Protein AF-A0A1A8DBY3-F1 (afdb_monomer)

Structure (mmCIF, N/CA/C/O backbone):
data_AF-A0A1A8DBY3-F1
#
_entry.id   AF-A0A1A8DBY3-F1
#
loop_
_atom_site.group_PDB
_atom_site.id
_atom_site.type_symbol
_atom_site.label_atom_id
_atom_site.label_alt_id
_atom_site.label_comp_id
_atom_site.label_asym_id
_atom_site.label_entity_id
_atom_site.label_seq_id
_atom_site.pdbx_PDB_ins_code
_atom_site.Cartn_x
_atom_site.Cartn_y
_atom_site.Cartn_z
_atom_site.occupancy
_atom_site.B_iso_or_equiv
_atom_site.auth_seq_id
_atom_site.auth_comp_id
_atom_site.auth_asym_id
_atom_site.auth_atom_id
_atom_site.pdbx_PDB_model_num
ATOM 1 N N . MET A 1 1 ? -59.768 -33.777 126.257 1.00 36.00 1 MET A N 1
ATOM 2 C CA . MET A 1 1 ? -58.591 -34.648 126.098 1.00 36.00 1 MET A CA 1
ATOM 3 C C . MET A 1 1 ? -57.875 -34.191 124.853 1.00 36.00 1 MET A C 1
ATOM 5 O O . MET A 1 1 ? -58.511 -34.036 123.820 1.00 36.00 1 MET A O 1
ATOM 9 N N . GLU A 1 2 ? -56.606 -33.865 125.035 1.00 44.06 2 GLU A N 1
ATOM 10 C CA . GLU A 1 2 ? -55.640 -33.486 124.012 1.00 44.06 2 GLU A CA 1
ATOM 11 C C . GLU A 1 2 ? -55.478 -34.592 122.963 1.00 44.06 2 GLU A C 1
ATOM 13 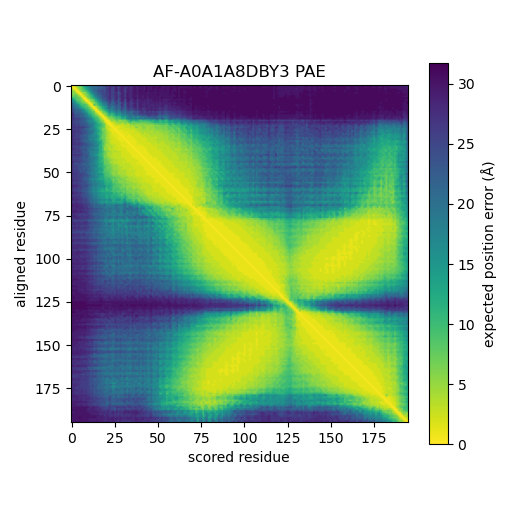O O . GLU A 1 2 ? -55.583 -35.772 123.302 1.00 44.06 2 GLU A O 1
ATOM 18 N N . GLN A 1 3 ? -55.115 -34.216 121.735 1.00 38.22 3 GLN A N 1
ATOM 19 C CA . GLN A 1 3 ? -53.924 -34.784 121.101 1.00 38.22 3 GLN A CA 1
ATOM 20 C C . GLN A 1 3 ? -53.390 -33.884 119.978 1.00 38.22 3 GLN A C 1
ATOM 22 O O . GLN A 1 3 ? -54.131 -33.360 119.152 1.00 38.22 3 GLN A O 1
ATOM 27 N N . ASN A 1 4 ? -52.073 -33.709 120.047 1.00 40.09 4 ASN A N 1
ATOM 28 C CA . ASN A 1 4 ? -51.171 -32.928 119.212 1.00 40.09 4 ASN A CA 1
ATOM 29 C C . ASN A 1 4 ? -51.071 -33.396 117.752 1.00 40.09 4 ASN A C 1
ATOM 31 O O . ASN A 1 4 ? -51.036 -34.594 117.494 1.00 40.09 4 ASN A O 1
ATOM 35 N N . GLY A 1 5 ? -50.774 -32.423 116.880 1.00 42.28 5 GLY A N 1
ATOM 36 C CA . GLY A 1 5 ? -49.565 -32.431 116.041 1.00 42.28 5 GLY A CA 1
ATOM 37 C C . GLY A 1 5 ? -49.662 -33.055 114.646 1.00 42.28 5 GLY A C 1
ATOM 38 O O . GLY A 1 5 ? -49.736 -34.269 114.526 1.00 42.28 5 GLY A O 1
ATOM 39 N N . ASN A 1 6 ? -49.504 -32.249 113.588 1.00 35.81 6 ASN A N 1
ATOM 40 C CA . ASN A 1 6 ? -48.234 -32.186 112.847 1.00 35.81 6 ASN A CA 1
ATOM 41 C C . ASN A 1 6 ? -48.237 -31.129 111.729 1.00 35.81 6 ASN A C 1
ATOM 43 O O . ASN A 1 6 ? -49.255 -30.832 111.117 1.00 35.81 6 ASN A O 1
ATOM 47 N N . ASN A 1 7 ? -47.040 -30.595 111.515 1.00 44.16 7 ASN A N 1
ATOM 48 C CA . ASN A 1 7 ? -46.609 -29.518 110.633 1.00 44.16 7 ASN A CA 1
ATOM 49 C C . ASN A 1 7 ? -46.625 -29.907 109.135 1.00 44.16 7 ASN A C 1
ATOM 51 O O . ASN A 1 7 ? -46.314 -31.049 108.803 1.00 44.16 7 ASN A O 1
ATOM 55 N N . SER A 1 8 ? -46.947 -28.967 108.245 1.00 35.94 8 SER A N 1
ATOM 56 C CA . SER A 1 8 ? -46.522 -28.886 106.825 1.00 35.94 8 SER A CA 1
ATOM 57 C C . SER A 1 8 ? -47.094 -27.572 106.276 1.00 35.94 8 SER A C 1
ATOM 59 O O . SER A 1 8 ? -48.297 -27.433 106.104 1.00 35.94 8 SER A O 1
ATOM 61 N N . GLU A 1 9 ? -46.333 -26.482 106.355 1.00 46.47 9 GLU A N 1
ATOM 62 C CA . GLU A 1 9 ? -45.535 -25.999 105.217 1.00 46.47 9 GLU A CA 1
ATOM 63 C C . GLU A 1 9 ? -46.399 -25.756 103.975 1.00 46.47 9 GLU A C 1
ATOM 65 O O . GLU A 1 9 ? -46.383 -26.524 103.022 1.00 46.47 9 GLU A O 1
ATOM 70 N N . GLU A 1 10 ? -47.120 -24.638 103.977 1.00 41.34 10 GLU A N 1
ATOM 71 C CA . GLU A 1 10 ? -47.243 -23.853 102.754 1.00 41.34 10 GLU A CA 1
ATOM 72 C C . GLU A 1 10 ? -46.582 -22.506 103.035 1.00 41.34 10 GLU A C 1
ATOM 74 O O . GLU A 1 10 ? -47.179 -21.577 103.585 1.00 41.34 10 GLU A O 1
ATOM 79 N N . GLU A 1 11 ? -45.285 -22.454 102.723 1.00 42.91 11 GLU A N 1
ATOM 80 C CA . GLU A 1 11 ? -44.595 -21.222 102.368 1.00 42.91 11 GLU A CA 1
ATOM 81 C C . GLU A 1 11 ? -45.413 -20.553 101.261 1.00 42.91 11 GLU A C 1
ATOM 83 O O . GLU A 1 11 ? -45.267 -20.838 100.076 1.00 42.91 11 GLU A O 1
ATOM 88 N N . SER A 1 12 ? -46.316 -19.657 101.649 1.00 40.72 12 SER A N 1
ATOM 89 C CA . SER A 1 12 ? -46.768 -18.617 100.743 1.00 40.72 12 SER A CA 1
ATOM 90 C C . SER A 1 12 ? -45.600 -17.645 100.649 1.00 40.72 12 SER A C 1
ATOM 92 O O . SER A 1 12 ? -45.505 -16.687 101.419 1.00 40.72 12 SER A O 1
ATOM 94 N N . GLU A 1 13 ? -44.648 -17.985 99.775 1.00 40.66 13 GLU A N 1
ATOM 95 C CA . GLU A 1 13 ? -43.658 -17.055 99.261 1.00 40.66 13 GLU A CA 1
ATOM 96 C C . GLU A 1 13 ? -44.410 -15.779 98.897 1.00 40.66 13 GLU A C 1
ATOM 98 O O . GLU A 1 13 ? -45.191 -15.716 97.943 1.00 40.66 13 GLU A O 1
ATOM 103 N N . CYS A 1 14 ? -44.200 -14.748 99.708 1.00 35.06 14 CYS A N 1
ATOM 104 C CA . CYS A 1 14 ? -44.415 -13.398 99.266 1.00 35.06 14 CYS A CA 1
ATOM 105 C C . CYS A 1 14 ? -43.447 -13.198 98.102 1.00 35.06 14 CYS A C 1
ATOM 107 O O . CYS A 1 14 ? -42.277 -12.874 98.292 1.00 35.06 14 CYS A O 1
ATOM 109 N N . VAL A 1 15 ? -43.938 -13.404 96.880 1.00 41.53 15 VAL A N 1
ATOM 110 C CA . VAL A 1 15 ? -43.342 -12.780 95.707 1.00 41.53 15 VAL A CA 1
ATOM 111 C C . VAL A 1 15 ? -43.558 -11.286 95.927 1.00 41.53 15 VAL A C 1
ATOM 113 O O . VAL A 1 15 ? -44.555 -10.703 95.510 1.00 41.53 15 VAL A O 1
ATOM 116 N N . GLN A 1 16 ? -42.676 -10.683 96.724 1.00 41.34 16 GLN A N 1
ATOM 117 C CA . GLN A 1 16 ? -42.429 -9.261 96.664 1.00 41.34 16 GLN A CA 1
ATOM 118 C C . GLN A 1 16 ? -41.993 -9.056 95.219 1.00 41.34 16 GLN A C 1
ATOM 120 O O . GLN A 1 16 ? -40.897 -9.466 94.840 1.00 41.34 16 GLN A O 1
ATOM 125 N N . GLU A 1 17 ? -42.889 -8.533 94.384 1.00 52.53 17 GLU A N 1
ATOM 126 C CA . GLU A 1 17 ? -42.468 -7.859 93.166 1.00 52.53 17 GLU A CA 1
ATOM 127 C C . GLU A 1 17 ? -41.506 -6.768 93.640 1.00 52.53 17 GLU A C 1
ATOM 129 O O . GLU A 1 17 ? -41.927 -5.731 94.151 1.00 52.53 17 GLU A O 1
ATOM 134 N N . GLU A 1 18 ? -40.206 -7.066 93.604 1.00 56.28 18 GLU A N 1
ATOM 135 C CA . GLU A 1 18 ? -39.155 -6.081 93.801 1.00 56.28 18 GLU A CA 1
ATOM 136 C C . GLU A 1 18 ? -39.422 -4.976 92.779 1.00 56.28 18 GLU A C 1
ATOM 138 O O . GLU A 1 18 ? -39.300 -5.178 91.569 1.00 56.28 18 GLU A O 1
ATOM 143 N N . GLU A 1 19 ? -39.875 -3.823 93.270 1.00 61.44 19 GLU A N 1
ATOM 144 C CA . GLU A 1 19 ? -40.128 -2.650 92.450 1.00 61.44 19 GLU A CA 1
ATOM 145 C C . GLU A 1 19 ? -38.789 -2.236 91.826 1.00 61.44 19 GLU A C 1
ATOM 147 O O . GLU A 1 19 ? -37.874 -1.773 92.509 1.00 61.44 19 GLU A O 1
ATOM 152 N N . VAL A 1 20 ? -38.639 -2.514 90.529 1.00 62.66 20 VAL A N 1
ATOM 153 C CA . VAL A 1 20 ? -37.397 -2.305 89.781 1.00 62.66 20 VAL A CA 1
ATOM 154 C C . VAL A 1 20 ? -36.984 -0.836 89.911 1.00 62.66 20 VAL A C 1
ATOM 156 O O . VAL A 1 20 ? -37.766 0.049 89.568 1.00 62.66 20 VAL A O 1
ATOM 159 N N . ASP A 1 21 ? -35.763 -0.563 90.398 1.00 73.50 21 ASP A N 1
ATOM 160 C CA . ASP A 1 21 ? -35.265 0.810 90.575 1.00 73.50 21 ASP A CA 1
ATOM 161 C C . ASP A 1 21 ? -35.439 1.593 89.254 1.00 73.50 21 ASP A C 1
ATOM 163 O O . ASP A 1 21 ? -34.924 1.164 88.213 1.00 73.50 21 ASP A O 1
ATOM 167 N N . PRO A 1 22 ? -36.127 2.750 89.256 1.00 77.31 22 PRO A N 1
ATOM 168 C CA . PRO A 1 22 ? -36.411 3.518 88.044 1.00 77.31 22 PRO A CA 1
ATOM 169 C C . PRO A 1 22 ? -35.152 3.929 87.257 1.00 77.31 22 PRO A C 1
ATOM 171 O O . PRO A 1 22 ? -35.229 4.204 86.058 1.00 77.31 22 PRO A O 1
ATOM 174 N N . ARG A 1 23 ? -33.965 3.938 87.883 1.00 79.25 23 ARG A N 1
ATOM 175 C CA . ARG A 1 23 ? -32.681 4.142 87.187 1.00 79.25 23 ARG A CA 1
ATOM 176 C C . ARG A 1 23 ? -32.277 2.937 86.338 1.00 79.25 23 ARG A C 1
ATOM 178 O O . ARG A 1 23 ? -31.738 3.124 85.251 1.00 79.25 23 ARG A O 1
ATOM 185 N N . ILE A 1 24 ? -32.552 1.721 86.810 1.00 82.50 24 ILE A N 1
ATOM 186 C CA . ILE A 1 24 ? -32.296 0.470 86.080 1.00 82.50 24 ILE A CA 1
ATOM 187 C C . ILE A 1 24 ? -33.186 0.416 84.836 1.00 82.50 24 ILE A C 1
ATOM 189 O O . ILE A 1 24 ? -32.707 0.082 83.753 1.00 82.50 24 ILE A O 1
ATOM 193 N N . GLN A 1 25 ? -34.446 0.842 84.959 1.00 83.00 25 GLN A N 1
ATOM 194 C CA . GLN A 1 25 ? -35.372 0.937 83.831 1.00 83.00 25 GLN A CA 1
ATOM 195 C C . GLN A 1 25 ? -34.882 1.920 82.752 1.00 83.00 25 GLN A C 1
ATOM 197 O O . GLN A 1 25 ? -34.899 1.583 81.570 1.00 83.00 25 GLN A O 1
ATOM 202 N N . GLY A 1 26 ? -34.362 3.089 83.147 1.00 86.56 26 GLY A N 1
ATOM 203 C CA . GLY A 1 26 ? -33.795 4.060 82.204 1.00 86.56 26 GLY A CA 1
ATOM 204 C C . GLY A 1 26 ? -32.533 3.570 81.478 1.00 86.56 26 GLY A C 1
ATOM 205 O O . GLY A 1 26 ? -32.343 3.875 80.302 1.00 86.56 26 GLY A O 1
ATOM 206 N N . GLU A 1 27 ? -31.667 2.794 82.137 1.00 89.75 27 GLU A N 1
ATOM 207 C CA . GLU A 1 27 ? -30.493 2.191 81.484 1.00 89.75 27 GLU A CA 1
ATOM 208 C C . GLU A 1 27 ? -30.872 1.027 80.548 1.00 89.75 27 GLU A C 1
ATOM 210 O O . GLU A 1 27 ? -30.294 0.898 79.469 1.00 89.75 27 GLU A O 1
ATOM 215 N N . LEU A 1 28 ? -31.887 0.228 80.896 1.00 89.94 28 LEU A N 1
ATOM 216 C CA . LEU A 1 28 ? -32.459 -0.800 80.011 1.00 89.94 28 LEU A CA 1
ATOM 217 C C . LEU A 1 28 ? -33.086 -0.195 78.750 1.00 89.94 28 LEU A C 1
ATOM 219 O O . LEU A 1 28 ? -32.918 -0.734 77.657 1.00 89.94 28 LEU A O 1
ATOM 223 N N . GLU A 1 29 ? -33.768 0.941 78.876 1.00 91.81 29 GLU A N 1
ATOM 224 C CA . GLU A 1 29 ? -34.369 1.647 77.742 1.00 91.81 29 GLU A CA 1
ATOM 225 C C . GLU A 1 29 ? -33.291 2.193 76.788 1.00 91.81 29 GLU A C 1
ATOM 227 O O . GLU A 1 29 ? -33.389 2.025 75.571 1.00 91.81 29 GLU A O 1
ATOM 232 N N . LYS A 1 30 ? -32.186 2.732 77.330 1.00 93.12 30 LYS A N 1
ATOM 233 C CA . LYS A 1 30 ? -30.999 3.114 76.541 1.00 93.12 30 LYS A CA 1
ATOM 234 C C . LYS A 1 30 ? -30.326 1.918 75.870 1.00 93.12 30 LYS A C 1
ATOM 236 O O . LYS A 1 30 ? -29.847 2.054 74.742 1.00 93.12 30 LYS A O 1
ATOM 241 N N . LEU A 1 31 ? -30.259 0.769 76.544 1.00 95.12 31 LEU A N 1
ATOM 242 C CA . LEU A 1 31 ? -29.681 -0.455 75.989 1.00 95.12 31 LEU A CA 1
ATOM 243 C C . LEU A 1 31 ? -30.525 -0.990 74.827 1.00 95.12 31 LEU A C 1
ATOM 245 O O . LEU A 1 31 ? -29.969 -1.324 73.781 1.00 95.12 31 LEU A O 1
ATOM 249 N N . ASN A 1 32 ? -31.850 -1.017 74.979 1.00 93.75 32 ASN A N 1
ATOM 250 C CA . ASN A 1 32 ? -32.770 -1.398 73.908 1.00 93.75 32 ASN A CA 1
ATOM 251 C C . ASN A 1 32 ? -32.656 -0.439 72.718 1.00 93.75 32 ASN A C 1
ATOM 253 O O . ASN A 1 32 ? -32.441 -0.896 71.599 1.00 93.75 32 ASN A O 1
ATOM 257 N N . GLN A 1 33 ? -32.655 0.876 72.962 1.00 95.62 33 GLN A N 1
ATOM 258 C CA . GLN A 1 33 ? -32.470 1.877 71.907 1.00 95.62 33 GLN A CA 1
ATOM 259 C C . GLN A 1 33 ? -31.127 1.707 71.179 1.00 95.62 33 GLN A C 1
ATOM 261 O O . GLN A 1 33 ? -31.073 1.737 69.953 1.00 95.62 33 GLN A O 1
ATOM 266 N N . SER A 1 34 ? -30.044 1.471 71.925 1.00 96.12 34 SER A N 1
ATOM 267 C CA . SER A 1 34 ? -28.719 1.229 71.340 1.00 96.12 34 SER A CA 1
ATOM 268 C C . SER A 1 34 ? -28.679 -0.071 70.534 1.00 96.12 34 SER A C 1
ATOM 270 O O . SER A 1 34 ? -28.028 -0.124 69.496 1.00 96.12 34 SER A O 1
ATOM 272 N N . THR A 1 35 ? -29.382 -1.112 70.985 1.00 96.56 35 THR A N 1
ATOM 273 C CA . THR A 1 35 ? -29.497 -2.392 70.271 1.00 96.56 35 THR A CA 1
ATOM 274 C C . THR A 1 35 ? -30.258 -2.215 68.958 1.00 96.56 35 THR A C 1
ATOM 276 O O . THR A 1 35 ? -29.811 -2.703 67.921 1.00 96.56 35 THR A O 1
ATOM 279 N N . ASP A 1 36 ? -31.351 -1.454 68.971 1.00 96.69 36 ASP A N 1
ATOM 280 C CA . ASP A 1 36 ? -32.116 -1.125 67.767 1.00 96.69 36 ASP A CA 1
ATOM 281 C C . ASP A 1 36 ? -31.298 -0.281 66.782 1.00 96.69 36 ASP A C 1
ATOM 283 O O . ASP A 1 36 ? -31.310 -0.545 65.577 1.00 96.69 36 ASP A O 1
ATOM 287 N N . ASP A 1 37 ? -30.527 0.690 67.278 1.00 97.00 37 ASP A N 1
ATOM 288 C CA . ASP A 1 37 ? -29.633 1.497 66.448 1.00 97.00 37 ASP A CA 1
ATOM 289 C C . ASP A 1 37 ? -28.483 0.664 65.855 1.00 97.00 37 ASP A C 1
ATOM 291 O O . ASP A 1 37 ? -28.135 0.869 64.688 1.00 97.00 37 ASP A O 1
ATOM 295 N N . ILE A 1 38 ? -27.933 -0.306 66.600 1.00 96.88 38 ILE A N 1
ATOM 296 C CA . ILE A 1 38 ? -26.943 -1.267 66.084 1.00 96.88 38 ILE A CA 1
ATOM 297 C C . ILE A 1 38 ? -27.563 -2.096 64.962 1.00 96.88 38 ILE A C 1
ATOM 299 O O . ILE A 1 38 ? -27.023 -2.110 63.858 1.00 96.88 38 ILE A O 1
ATOM 303 N N . ASN A 1 39 ? -28.723 -2.711 65.200 1.00 96.44 39 ASN A N 1
ATOM 304 C CA . ASN A 1 39 ? -29.410 -3.533 64.204 1.00 96.44 39 ASN A CA 1
ATOM 305 C C . ASN A 1 39 ? -29.737 -2.728 62.936 1.00 96.44 39 ASN A C 1
ATOM 307 O O . ASN A 1 39 ? -29.571 -3.218 61.815 1.00 96.44 39 ASN A O 1
ATOM 311 N N . ARG A 1 40 ? -30.156 -1.464 63.095 1.00 97.44 40 ARG A N 1
ATOM 312 C CA . ARG A 1 40 ? -30.401 -0.561 61.966 1.00 97.44 40 ARG A CA 1
ATOM 313 C C . ARG A 1 40 ? -29.117 -0.276 61.192 1.00 97.44 40 ARG A C 1
ATOM 315 O O . ARG A 1 40 ? -29.100 -0.434 59.973 1.00 97.44 40 ARG A O 1
ATOM 322 N N . CYS A 1 41 ? -28.042 0.101 61.885 1.00 96.25 41 CYS A N 1
ATOM 323 C CA . CYS A 1 41 ? -26.745 0.368 61.262 1.00 96.25 41 CYS A CA 1
ATOM 324 C C . CYS A 1 41 ? -26.190 -0.865 60.537 1.00 96.25 41 CYS A C 1
ATOM 326 O O . CYS A 1 41 ? -25.643 -0.734 59.443 1.00 96.25 41 CYS A O 1
ATOM 328 N N . GLU A 1 42 ? -26.336 -2.058 61.114 1.00 97.31 42 GLU A N 1
ATOM 329 C CA . GLU A 1 42 ? -25.914 -3.319 60.499 1.00 97.31 42 GLU A CA 1
ATOM 330 C C . GLU A 1 42 ? -26.708 -3.619 59.225 1.00 97.31 42 GLU A C 1
ATOM 332 O O . GLU A 1 42 ? -26.112 -3.950 58.196 1.00 97.31 42 GLU A O 1
ATOM 337 N N . SER A 1 43 ? -28.031 -3.432 59.262 1.00 97.19 43 SER A N 1
ATOM 338 C CA . SER A 1 43 ? -28.885 -3.604 58.085 1.00 97.19 43 SER A CA 1
ATOM 339 C C . SER A 1 43 ? -28.535 -2.606 56.980 1.00 97.19 43 SER A C 1
ATOM 341 O O . SER A 1 43 ? -28.396 -2.990 55.820 1.00 97.19 43 SER A O 1
ATOM 343 N N . GLU A 1 44 ? -28.346 -1.329 57.323 1.00 97.31 44 GLU A N 1
ATOM 344 C CA . GLU A 1 44 ? -27.940 -0.298 56.364 1.00 97.31 44 GLU A CA 1
ATOM 345 C C . GLU A 1 44 ? -26.554 -0.602 55.771 1.00 97.31 44 GLU A C 1
ATOM 347 O O . GLU A 1 44 ? -26.341 -0.462 54.564 1.00 97.31 44 GLU A O 1
ATOM 352 N N . LEU A 1 45 ? -25.605 -1.061 56.593 1.00 96.75 45 LEU A N 1
ATOM 353 C CA . LEU A 1 45 ? -24.266 -1.432 56.144 1.00 96.75 45 LEU A CA 1
ATOM 354 C C . LEU A 1 45 ? -24.306 -2.598 55.152 1.00 96.75 45 LEU A C 1
ATOM 356 O O . LEU A 1 45 ? -23.602 -2.552 54.138 1.00 96.75 45 LEU A O 1
ATOM 360 N N . GLU A 1 46 ? -25.104 -3.630 55.420 1.00 97.75 46 GLU A N 1
ATOM 361 C CA . GLU A 1 46 ? -25.238 -4.762 54.504 1.00 97.75 46 GLU A CA 1
ATOM 362 C C . GLU A 1 46 ? -25.924 -4.344 53.196 1.00 97.75 46 GLU A C 1
ATOM 364 O O . GLU A 1 46 ? -25.444 -4.695 52.114 1.00 97.75 46 GLU A O 1
ATOM 369 N N . ASP A 1 47 ? -26.939 -3.479 53.261 1.00 97.25 47 ASP A N 1
ATOM 370 C CA . ASP A 1 47 ? -27.563 -2.877 52.079 1.00 97.25 47 ASP A CA 1
ATOM 371 C C . ASP A 1 47 ? -26.548 -2.095 51.229 1.00 97.25 47 ASP A C 1
ATOM 373 O O . ASP A 1 47 ? -26.484 -2.260 50.003 1.00 97.25 47 ASP A O 1
ATOM 377 N N . PHE A 1 48 ? -25.713 -1.256 51.853 1.00 97.25 48 PHE A N 1
ATOM 378 C CA . PHE A 1 48 ? -24.666 -0.515 51.146 1.00 97.25 48 PHE A CA 1
ATOM 379 C C . PHE A 1 48 ? -23.605 -1.441 50.551 1.00 97.25 48 PHE A C 1
ATOM 381 O O . PHE A 1 48 ? -23.188 -1.231 49.408 1.00 97.25 48 PHE A O 1
ATOM 388 N N . ARG A 1 49 ? -23.189 -2.486 51.274 1.00 97.38 49 ARG A N 1
ATOM 389 C CA . ARG A 1 49 ? -22.242 -3.494 50.771 1.00 97.38 49 ARG A CA 1
ATOM 390 C C . ARG A 1 49 ? -22.803 -4.233 49.567 1.00 97.38 49 ARG A C 1
ATOM 392 O O . ARG A 1 49 ? -22.088 -4.412 48.578 1.00 97.38 49 ARG A O 1
ATOM 399 N N . GLN A 1 50 ? -24.073 -4.620 49.618 1.00 97.94 50 GLN A N 1
ATOM 400 C CA . GLN A 1 50 ? -24.728 -5.307 48.517 1.00 97.94 50 GLN A CA 1
ATOM 401 C C . GLN A 1 50 ? -24.841 -4.399 47.289 1.00 97.94 50 GLN A C 1
ATOM 403 O O . GLN A 1 50 ? -24.466 -4.804 46.187 1.00 97.94 50 GLN A O 1
ATOM 408 N N . ARG A 1 51 ? -25.253 -3.137 47.470 1.00 97.69 51 ARG A N 1
ATOM 409 C CA . ARG A 1 51 ? -25.275 -2.136 46.387 1.00 97.69 51 ARG A CA 1
ATOM 410 C C . ARG A 1 51 ? -23.887 -1.919 45.790 1.00 97.69 51 ARG A C 1
ATOM 412 O O . ARG A 1 51 ? -23.745 -1.906 44.569 1.00 97.69 51 ARG A O 1
ATOM 419 N N . PHE A 1 52 ? -22.860 -1.803 46.628 1.00 97.06 52 PHE A N 1
ATOM 420 C CA . PHE A 1 52 ? -21.482 -1.641 46.171 1.00 97.06 52 PHE A CA 1
ATOM 421 C C . PHE A 1 52 ? -21.013 -2.840 45.341 1.00 97.06 52 PHE A C 1
ATOM 423 O O . PHE A 1 52 ? -20.455 -2.650 44.261 1.00 97.06 52 PHE A O 1
ATOM 430 N N . ARG A 1 53 ? -21.289 -4.074 45.789 1.00 97.81 53 ARG A N 1
ATOM 431 C CA . ARG A 1 53 ? -20.974 -5.294 45.027 1.00 97.81 53 ARG A CA 1
ATOM 432 C C . ARG A 1 53 ? -21.650 -5.298 43.660 1.00 97.81 53 ARG A C 1
ATOM 434 O O . ARG A 1 53 ? -20.983 -5.579 42.668 1.00 97.81 53 ARG A O 1
ATOM 441 N N . VAL A 1 54 ? -22.937 -4.951 43.594 1.00 97.75 54 VAL A N 1
ATOM 442 C CA . VAL A 1 54 ? -23.683 -4.878 42.326 1.00 97.75 54 VAL A CA 1
ATOM 443 C C . VAL A 1 54 ? -23.043 -3.865 41.376 1.00 97.75 54 VAL A C 1
ATOM 445 O O . VAL A 1 54 ? -22.739 -4.210 40.235 1.00 97.75 54 VAL A O 1
ATOM 448 N N . VAL A 1 55 ? -22.763 -2.650 41.854 1.00 97.88 55 VAL A N 1
ATOM 449 C CA . VAL A 1 55 ? -22.132 -1.596 41.042 1.00 97.88 55 VAL A CA 1
ATOM 450 C C . VAL A 1 55 ? -20.737 -2.011 40.570 1.00 97.88 55 VAL A C 1
ATOM 452 O O . VAL A 1 55 ? -20.377 -1.767 39.420 1.00 97.88 55 VAL A O 1
ATOM 455 N N . LEU A 1 56 ? -19.949 -2.667 41.423 1.00 96.44 56 LEU A N 1
ATOM 456 C CA . LEU A 1 56 ? -18.600 -3.116 41.080 1.00 96.44 56 LEU A CA 1
ATOM 457 C C . LEU A 1 56 ? -18.620 -4.210 40.003 1.00 96.44 56 LEU A C 1
ATOM 459 O O . LEU A 1 56 ? -17.840 -4.161 39.047 1.00 96.44 56 LEU A O 1
ATOM 463 N N . VAL A 1 57 ? -19.543 -5.167 40.104 1.00 97.94 57 VAL A N 1
ATOM 464 C CA . VAL A 1 57 ? -19.740 -6.187 39.063 1.00 97.94 57 VAL A CA 1
ATOM 465 C C . VAL A 1 57 ? -20.204 -5.537 37.758 1.00 97.94 57 VAL A C 1
ATOM 467 O O . VAL A 1 57 ? -19.649 -5.814 36.697 1.00 97.94 57 VAL A O 1
ATOM 470 N N . GLU A 1 58 ? -21.156 -4.608 37.810 1.00 96.69 58 GLU A N 1
ATOM 471 C CA . GLU A 1 58 ? -21.624 -3.905 36.613 1.00 96.69 58 GLU A CA 1
ATOM 472 C C . GLU A 1 58 ? -20.499 -3.099 35.938 1.00 96.69 58 GLU A C 1
ATOM 474 O O . GLU A 1 58 ? -20.340 -3.135 34.714 1.00 96.69 58 GLU A O 1
ATOM 479 N N . ALA A 1 59 ? -19.679 -2.401 36.727 1.00 94.31 59 ALA A N 1
ATOM 480 C CA . ALA A 1 59 ? -18.547 -1.629 36.228 1.00 94.31 59 ALA A CA 1
ATOM 481 C C . ALA A 1 59 ? -17.487 -2.522 35.567 1.00 94.31 59 ALA A C 1
ATOM 483 O O . ALA A 1 59 ? -17.005 -2.198 34.480 1.00 94.31 59 ALA A O 1
ATOM 484 N N . THR A 1 60 ? -17.150 -3.658 36.183 1.00 94.69 60 THR A N 1
ATOM 485 C CA . THR A 1 60 ? -16.165 -4.603 35.632 1.00 94.69 60 THR A CA 1
ATOM 486 C C . THR A 1 60 ? -16.649 -5.238 34.327 1.00 94.69 60 THR A C 1
ATOM 488 O O . THR A 1 60 ? -15.887 -5.282 33.360 1.00 94.69 60 THR A O 1
ATOM 491 N N . VAL A 1 61 ? -17.927 -5.625 34.239 1.00 96.62 61 VAL A N 1
ATOM 492 C CA . VAL A 1 61 ? -18.532 -6.139 32.996 1.00 96.62 61 VAL A CA 1
ATOM 493 C C . VAL A 1 61 ? -18.511 -5.082 31.889 1.00 96.62 61 VAL A C 1
ATOM 495 O O . VAL A 1 61 ? -18.084 -5.368 30.768 1.00 96.62 61 VAL A O 1
ATOM 498 N N . LYS A 1 62 ? -18.902 -3.835 32.189 1.00 94.25 62 LYS A N 1
ATOM 499 C CA . LYS A 1 62 ? -18.850 -2.732 31.211 1.00 94.25 62 LYS A CA 1
ATOM 500 C C . LYS A 1 62 ? -17.429 -2.479 30.703 1.00 94.25 62 LYS A C 1
ATOM 502 O O . LYS A 1 62 ? -17.243 -2.210 29.514 1.00 94.25 62 LYS A O 1
ATOM 507 N N . LEU A 1 63 ? -16.431 -2.562 31.581 1.00 88.19 63 LEU A N 1
ATOM 508 C CA . LEU A 1 63 ? -15.029 -2.354 31.224 1.00 88.19 63 LEU A CA 1
ATOM 509 C C . LEU A 1 63 ? -14.522 -3.469 30.296 1.00 88.19 63 LEU A C 1
ATOM 511 O O . LEU A 1 63 ? -13.958 -3.174 29.239 1.00 88.19 63 LEU A O 1
ATOM 515 N N . ASP A 1 64 ? -14.810 -4.731 30.617 1.00 92.50 64 ASP A N 1
ATOM 516 C CA . ASP A 1 64 ? -14.465 -5.884 29.775 1.00 92.50 64 ASP A CA 1
ATOM 517 C C . ASP A 1 64 ? -15.140 -5.814 28.391 1.00 92.50 64 ASP A C 1
ATOM 519 O O . ASP A 1 64 ? -14.511 -6.036 27.351 1.00 92.50 64 ASP A O 1
ATOM 523 N N . GLU A 1 65 ? -16.407 -5.395 28.327 1.00 91.56 65 GLU A N 1
ATOM 524 C CA . GLU A 1 65 ? -17.080 -5.157 27.050 1.00 91.56 65 GLU A CA 1
ATOM 525 C C . GLU A 1 65 ? -16.398 -4.084 26.198 1.00 91.56 65 GLU A C 1
ATOM 527 O O . GLU A 1 65 ? -16.296 -4.237 24.975 1.00 91.56 65 GLU A O 1
ATOM 532 N N . LEU A 1 66 ? -15.973 -2.977 26.811 1.00 82.94 66 LEU A N 1
ATOM 533 C CA . LEU A 1 66 ? -15.269 -1.905 26.113 1.00 82.94 66 LEU A CA 1
ATOM 534 C C . LEU A 1 66 ? -13.918 -2.396 25.585 1.00 82.94 66 LEU A C 1
ATOM 536 O O . LEU A 1 66 ? -13.612 -2.150 24.415 1.00 82.94 66 LEU A O 1
ATOM 540 N N . MET A 1 67 ? -13.166 -3.158 26.383 1.00 77.75 67 MET A N 1
ATOM 541 C CA . MET A 1 67 ? -11.914 -3.788 25.953 1.00 77.75 67 MET A CA 1
ATOM 542 C C . MET A 1 67 ? -12.136 -4.726 24.762 1.00 77.75 67 MET A C 1
ATOM 544 O O . MET A 1 67 ? -11.459 -4.600 23.738 1.00 77.75 67 MET A O 1
ATOM 548 N N . LYS A 1 68 ? -13.152 -5.595 24.828 1.00 87.31 68 LYS A N 1
ATOM 549 C CA . LYS A 1 68 ? -13.533 -6.489 23.722 1.00 87.31 68 LYS A CA 1
ATOM 550 C C . LYS A 1 68 ? -13.956 -5.720 22.471 1.00 87.31 68 LYS A C 1
ATOM 552 O O . LYS A 1 68 ? -13.599 -6.108 21.361 1.00 87.31 68 LYS A O 1
ATOM 557 N N . LYS A 1 69 ? -14.714 -4.627 22.613 1.00 81.25 69 LYS A N 1
ATOM 558 C CA . LYS A 1 69 ? -15.135 -3.773 21.484 1.00 81.25 69 LYS A CA 1
ATOM 559 C C . LYS A 1 69 ? -13.935 -3.100 20.810 1.00 81.25 69 LYS A C 1
ATOM 561 O O . LYS A 1 69 ? -13.911 -3.023 19.583 1.00 81.25 69 LYS A O 1
ATOM 566 N N . ILE A 1 70 ? -12.948 -2.637 21.579 1.00 78.69 70 ILE A N 1
ATOM 567 C CA . ILE A 1 70 ? -11.719 -2.043 21.034 1.00 78.69 70 ILE A CA 1
ATOM 568 C C . ILE A 1 70 ? -10.874 -3.113 20.332 1.00 78.69 70 ILE A C 1
ATOM 570 O O . ILE A 1 70 ? -10.491 -2.903 19.183 1.00 78.69 70 ILE A O 1
ATOM 574 N N . GLY A 1 71 ? -10.663 -4.273 20.963 1.00 80.81 71 GLY A N 1
ATOM 575 C CA . GLY A 1 71 ? -9.930 -5.396 20.366 1.00 80.81 71 GLY A CA 1
ATOM 576 C C . GLY A 1 71 ? -10.543 -5.863 19.043 1.00 80.81 71 GLY A C 1
ATOM 577 O O . GLY A 1 71 ? -9.853 -5.922 18.028 1.00 80.81 71 GLY A O 1
ATOM 578 N N . ARG A 1 72 ? -11.870 -6.060 19.008 1.00 81.75 72 ARG A N 1
ATOM 579 C CA . ARG A 1 72 ? -12.594 -6.402 17.772 1.00 81.75 72 ARG A CA 1
ATOM 580 C C . ARG A 1 72 ? -12.426 -5.351 16.678 1.00 81.75 72 ARG A C 1
ATOM 582 O O . ARG A 1 72 ? -12.165 -5.710 15.539 1.00 81.75 72 ARG A O 1
ATOM 589 N N . ALA A 1 73 ? -12.527 -4.062 17.004 1.00 78.56 73 ALA A N 1
ATOM 590 C CA . ALA A 1 73 ? -12.347 -2.999 16.013 1.00 78.56 73 ALA A CA 1
ATOM 591 C C . ALA A 1 73 ? -10.921 -2.969 15.428 1.00 78.56 73 ALA A C 1
ATOM 593 O O . ALA A 1 73 ? -10.749 -2.663 14.246 1.00 78.56 73 ALA A O 1
ATOM 594 N N . VAL A 1 74 ? -9.903 -3.296 16.235 1.00 77.88 74 VAL A N 1
ATOM 595 C CA . VAL A 1 74 ? -8.518 -3.449 15.766 1.00 77.88 74 VAL A CA 1
ATOM 596 C C . VAL A 1 74 ? -8.416 -4.643 14.820 1.00 77.88 74 VAL A C 1
ATOM 598 O O . VAL A 1 74 ? -7.952 -4.468 13.692 1.00 77.88 74 VAL A O 1
ATOM 601 N N . ASP A 1 75 ? -8.918 -5.811 15.221 1.00 82.88 75 ASP A N 1
ATOM 602 C CA . ASP A 1 75 ? -8.891 -7.036 14.414 1.00 82.88 75 ASP A CA 1
ATOM 603 C C . ASP A 1 75 ? -9.638 -6.887 13.084 1.00 82.88 75 ASP A C 1
ATOM 605 O O . ASP A 1 75 ? -9.100 -7.218 12.028 1.00 82.88 75 ASP A O 1
ATOM 609 N N . GLU A 1 76 ? -10.832 -6.296 13.107 1.00 85.25 76 GLU A N 1
ATOM 610 C CA . GLU A 1 76 ? -11.630 -6.010 11.911 1.00 85.25 76 GLU A CA 1
ATOM 611 C C . GLU A 1 76 ? -10.930 -5.048 10.945 1.00 85.25 76 GLU A C 1
ATOM 613 O O . GLU A 1 76 ? -11.158 -5.106 9.738 1.00 85.25 76 GLU A O 1
ATOM 618 N N . SER A 1 77 ? -10.079 -4.149 11.448 1.00 87.81 77 SER A N 1
ATOM 619 C CA . SER A 1 77 ? -9.355 -3.184 10.616 1.00 87.81 77 SER A CA 1
ATOM 620 C C . SER A 1 77 ? -8.074 -3.746 9.985 1.00 87.81 77 SER A C 1
ATOM 622 O O . SER A 1 77 ? -7.582 -3.166 9.011 1.00 87.81 77 SER A O 1
ATOM 624 N N . LYS A 1 78 ? -7.542 -4.876 10.483 1.00 88.38 78 LYS A N 1
ATOM 625 C CA . LYS A 1 78 ? -6.285 -5.486 10.000 1.00 88.38 78 LYS A CA 1
ATOM 626 C C . LYS A 1 78 ? -6.236 -5.669 8.478 1.00 88.38 78 LYS A C 1
ATOM 628 O O . LYS A 1 78 ? -5.255 -5.216 7.884 1.00 88.38 78 LYS A O 1
ATOM 633 N N . PRO A 1 79 ? -7.276 -6.205 7.802 1.00 91.19 79 PRO A N 1
ATOM 634 C CA . PRO A 1 79 ? -7.228 -6.417 6.356 1.00 91.19 79 PRO A CA 1
ATOM 635 C C . PRO A 1 79 ? -7.012 -5.123 5.562 1.00 91.19 79 PRO A C 1
ATOM 637 O O . PRO A 1 79 ? -6.338 -5.130 4.532 1.00 91.19 79 PRO A O 1
ATOM 640 N N . TYR A 1 80 ? -7.561 -3.996 6.032 1.00 92.62 80 TYR A N 1
ATOM 641 C CA . TYR A 1 80 ? -7.340 -2.691 5.405 1.00 92.62 80 TYR A CA 1
ATOM 642 C C . TYR A 1 80 ? -5.883 -2.238 5.557 1.00 92.62 80 TYR A C 1
ATOM 644 O O . TYR A 1 80 ? -5.271 -1.801 4.581 1.00 92.62 80 TYR A O 1
ATOM 652 N N . TRP A 1 81 ? -5.311 -2.361 6.757 1.00 89.62 81 TRP A N 1
ATOM 653 C CA . TRP A 1 81 ? -3.931 -1.950 7.022 1.00 89.62 81 TRP A CA 1
ATOM 654 C C . TRP A 1 81 ? -2.913 -2.809 6.265 1.00 89.62 81 TRP A C 1
ATOM 656 O O . TRP A 1 81 ? -1.952 -2.278 5.702 1.00 89.62 81 TRP A O 1
ATOM 666 N N . GLU A 1 82 ? -3.162 -4.112 6.155 1.00 92.56 82 GLU A N 1
ATOM 667 C CA . GLU A 1 82 ? -2.377 -5.012 5.309 1.00 92.56 82 GLU A CA 1
ATOM 668 C C . GLU A 1 82 ? -2.489 -4.637 3.829 1.00 92.56 82 GLU A C 1
ATOM 670 O O . GLU A 1 82 ? -1.468 -4.469 3.158 1.00 92.56 82 GLU A O 1
ATOM 675 N N . ALA A 1 83 ? -3.707 -4.415 3.322 1.00 93.19 83 ALA A N 1
ATOM 676 C CA . ALA A 1 83 ? -3.915 -3.979 1.943 1.00 93.19 83 ALA A CA 1
ATOM 677 C C . ALA A 1 83 ? -3.224 -2.638 1.651 1.00 93.19 83 ALA A C 1
ATOM 679 O O . ALA A 1 83 ? -2.643 -2.467 0.580 1.00 93.19 83 ALA A O 1
ATOM 680 N N . ARG A 1 84 ? -3.215 -1.707 2.612 1.00 93.19 84 ARG A N 1
ATOM 681 C CA . ARG A 1 84 ? -2.486 -0.435 2.515 1.00 93.19 84 ARG A CA 1
ATOM 682 C C . ARG A 1 84 ? -0.972 -0.640 2.464 1.00 93.19 84 ARG A C 1
ATOM 684 O O . ARG A 1 84 ? -0.299 0.024 1.675 1.00 93.19 84 ARG A O 1
ATOM 691 N N . LYS A 1 85 ? -0.424 -1.564 3.260 1.00 94.06 85 LYS A N 1
ATOM 692 C CA . LYS A 1 85 ?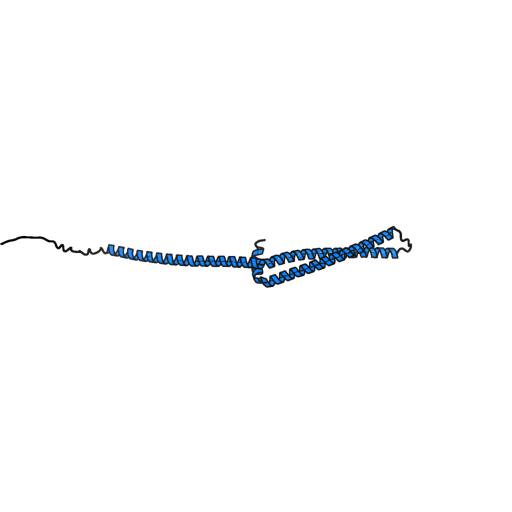 1.002 -1.933 3.213 1.00 94.06 85 LYS A CA 1
ATOM 693 C C . LYS A 1 85 ? 1.375 -2.514 1.848 1.00 94.06 85 LYS A C 1
ATOM 695 O O . LYS A 1 85 ? 2.392 -2.120 1.282 1.00 94.06 85 LYS A O 1
ATOM 700 N N . VAL A 1 86 ? 0.544 -3.402 1.301 1.00 95.50 86 VAL A N 1
ATOM 701 C CA . VAL A 1 86 ? 0.740 -3.986 -0.037 1.00 95.50 86 VAL A CA 1
ATOM 702 C C . VAL A 1 86 ? 0.645 -2.917 -1.128 1.00 95.50 86 VAL A C 1
ATOM 704 O O . VAL A 1 86 ? 1.534 -2.833 -1.969 1.00 95.50 86 VAL A O 1
ATOM 707 N N . ALA A 1 87 ? -0.361 -2.040 -1.077 1.00 95.25 87 ALA A N 1
ATOM 708 C CA . ALA A 1 87 ? -0.509 -0.944 -2.034 1.00 95.25 87 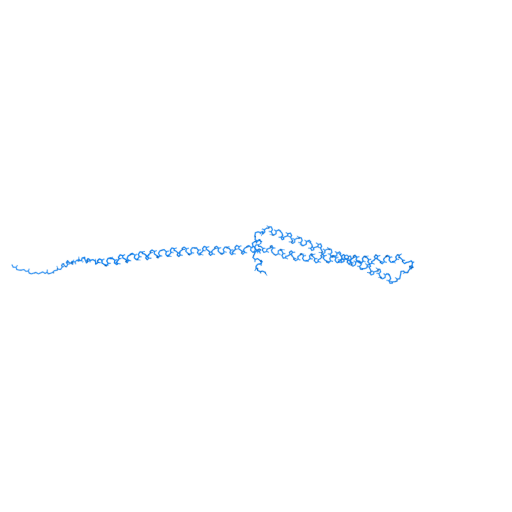ALA A CA 1
ATOM 709 C C . ALA A 1 87 ? 0.695 0.010 -2.021 1.00 95.25 87 ALA A C 1
ATOM 711 O O . ALA A 1 87 ? 1.133 0.454 -3.080 1.00 95.25 87 ALA A O 1
ATOM 712 N N . ARG A 1 88 ? 1.277 0.279 -0.843 1.00 95.88 88 ARG A N 1
ATOM 713 C CA . ARG A 1 88 ? 2.493 1.094 -0.726 1.00 95.88 88 ARG A CA 1
ATOM 714 C C . ARG A 1 88 ? 3.714 0.416 -1.351 1.00 95.88 88 ARG A C 1
ATOM 716 O O . ARG A 1 88 ? 4.497 1.095 -2.002 1.00 95.88 88 ARG A O 1
ATOM 723 N N . LYS A 1 89 ? 3.866 -0.905 -1.202 1.00 95.62 89 LYS A N 1
ATOM 724 C CA . LYS A 1 89 ? 4.928 -1.659 -1.894 1.00 95.62 89 LYS A CA 1
ATOM 725 C C . LYS A 1 89 ? 4.753 -1.598 -3.414 1.00 95.62 89 LYS A C 1
ATOM 727 O O . LYS A 1 89 ? 5.678 -1.193 -4.109 1.00 95.62 89 LYS A O 1
ATOM 732 N N . ALA A 1 90 ? 3.544 -1.882 -3.901 1.00 95.50 90 ALA A N 1
ATOM 733 C CA . ALA A 1 90 ? 3.225 -1.820 -5.327 1.00 95.50 90 ALA A CA 1
ATOM 734 C C . ALA A 1 90 ? 3.433 -0.410 -5.915 1.00 95.50 90 ALA A C 1
ATOM 736 O O . ALA A 1 90 ? 3.851 -0.278 -7.060 1.00 95.50 90 ALA A O 1
ATOM 737 N N . GLN A 1 91 ? 3.188 0.647 -5.130 1.00 96.50 91 GLN A N 1
ATOM 738 C CA . GLN A 1 91 ? 3.471 2.027 -5.532 1.00 96.50 91 GLN A CA 1
ATOM 739 C C . GLN A 1 91 ? 4.964 2.254 -5.783 1.00 96.50 91 GLN A C 1
ATOM 741 O O . GLN A 1 91 ? 5.329 2.823 -6.808 1.00 96.50 91 GLN A O 1
ATOM 746 N N . VAL A 1 92 ? 5.817 1.826 -4.848 1.00 97.56 92 VAL A N 1
ATOM 747 C CA . VAL A 1 92 ? 7.275 1.985 -4.960 1.00 97.56 92 VAL A CA 1
ATOM 748 C C . VAL A 1 92 ? 7.807 1.198 -6.158 1.00 97.56 92 VAL A C 1
ATOM 750 O O . VAL A 1 92 ? 8.609 1.722 -6.927 1.00 97.56 92 VAL A O 1
ATOM 753 N N . GLU A 1 93 ? 7.319 -0.026 -6.366 1.00 96.06 93 GLU A N 1
ATOM 754 C CA . GLU A 1 93 ? 7.673 -0.849 -7.529 1.00 96.06 93 GLU A CA 1
ATOM 755 C C . GLU A 1 93 ? 7.253 -0.190 -8.850 1.00 96.06 93 GLU A C 1
ATOM 757 O O . GLU A 1 93 ? 8.063 -0.092 -9.770 1.00 96.06 93 GLU A O 1
ATOM 762 N N . ALA A 1 94 ? 6.024 0.331 -8.935 1.00 96.62 94 ALA A N 1
ATOM 763 C CA . ALA A 1 94 ? 5.541 1.031 -10.124 1.00 96.62 94 ALA A CA 1
ATOM 764 C C . ALA A 1 94 ? 6.333 2.316 -10.405 1.00 96.62 94 ALA A C 1
ATOM 766 O O . ALA A 1 94 ? 6.659 2.605 -11.556 1.00 96.62 94 ALA A O 1
ATOM 767 N N . GLN A 1 95 ? 6.690 3.079 -9.369 1.00 97.44 95 GLN A N 1
ATOM 768 C CA . GLN A 1 95 ? 7.546 4.259 -9.513 1.00 97.44 95 GLN A CA 1
ATOM 769 C C . GLN A 1 95 ? 8.939 3.887 -10.025 1.00 97.44 95 GLN A C 1
ATOM 771 O O . GLN A 1 95 ? 9.438 4.536 -10.943 1.00 97.44 95 GLN A O 1
ATOM 776 N N . LYS A 1 96 ? 9.542 2.822 -9.486 1.00 97.62 96 LYS A N 1
ATOM 777 C CA . LYS A 1 96 ? 10.843 2.326 -9.943 1.00 97.62 96 LYS A CA 1
ATOM 778 C C . LYS A 1 96 ? 10.796 1.916 -11.419 1.00 97.62 96 LYS A C 1
ATOM 780 O O . LYS A 1 96 ? 11.594 2.420 -12.204 1.00 97.62 96 LYS A O 1
ATOM 785 N N . ALA A 1 97 ? 9.810 1.106 -11.808 1.00 96.12 97 ALA A N 1
ATOM 786 C CA . ALA A 1 97 ? 9.627 0.682 -13.197 1.00 96.12 97 ALA A CA 1
ATOM 787 C C . ALA A 1 97 ? 9.361 1.871 -14.142 1.00 96.12 97 ALA A C 1
ATOM 789 O O . ALA A 1 97 ? 9.802 1.877 -15.287 1.00 96.12 97 ALA A O 1
ATOM 790 N N . THR A 1 98 ? 8.678 2.917 -13.659 1.00 97.50 98 THR A N 1
ATOM 791 C CA . THR A 1 98 ? 8.464 4.163 -14.418 1.00 97.50 98 THR A CA 1
ATOM 792 C C . THR A 1 98 ? 9.781 4.889 -14.691 1.00 97.50 98 THR A C 1
ATOM 794 O O . THR A 1 98 ? 10.022 5.304 -15.821 1.00 97.50 98 THR A O 1
ATOM 797 N N . GLN A 1 99 ? 10.648 5.019 -13.682 1.00 98.00 99 GLN A N 1
ATOM 798 C CA . GLN A 1 99 ? 11.967 5.641 -13.845 1.00 98.00 99 GLN A CA 1
ATOM 799 C C . GLN A 1 99 ? 12.859 4.833 -14.794 1.00 98.00 99 GLN A C 1
ATOM 801 O O . GLN A 1 99 ? 13.558 5.407 -15.624 1.00 98.00 99 GLN A O 1
ATOM 806 N N . GLU A 1 100 ? 12.837 3.504 -14.694 1.00 97.00 100 GLU A N 1
ATOM 807 C CA . GLU A 1 100 ? 13.592 2.620 -15.590 1.00 97.00 100 GLU A CA 1
ATOM 808 C C . GLU A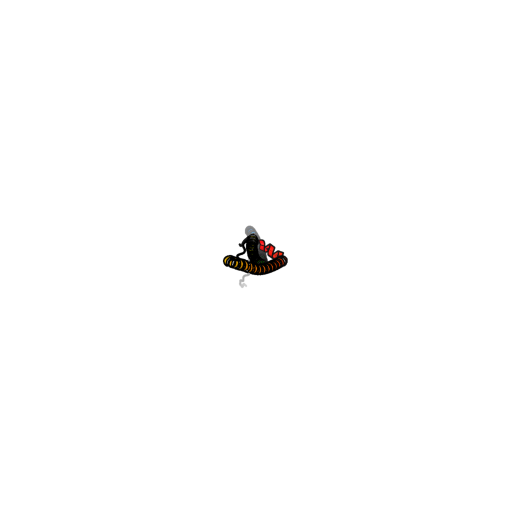 1 100 ? 13.099 2.720 -17.037 1.00 97.00 100 GLU A C 1
ATOM 810 O O . GLU A 1 100 ? 13.915 2.819 -17.955 1.00 97.00 100 GLU A O 1
ATOM 815 N N . PHE A 1 101 ? 11.781 2.785 -17.248 1.00 97.94 101 PHE A N 1
ATOM 816 C CA . PHE A 1 101 ? 11.205 3.027 -18.568 1.00 97.94 101 PHE A CA 1
ATOM 817 C C . PHE A 1 101 ? 11.613 4.391 -19.135 1.00 97.94 101 PHE A C 1
ATOM 819 O O . PHE A 1 101 ? 12.068 4.461 -20.275 1.00 97.94 101 PHE A O 1
ATOM 826 N N . GLN A 1 102 ? 11.531 5.462 -18.339 1.00 97.75 102 GLN A N 1
ATOM 827 C CA . GLN A 1 102 ? 11.956 6.804 -18.757 1.00 97.75 102 GLN A CA 1
ATOM 828 C C . GLN A 1 102 ? 13.433 6.834 -19.169 1.00 97.75 102 GLN A C 1
ATOM 830 O O . GLN A 1 102 ? 13.747 7.301 -20.262 1.00 97.75 102 GLN A O 1
ATOM 835 N N . ARG A 1 103 ? 14.324 6.244 -18.363 1.00 97.75 103 ARG A N 1
ATOM 836 C CA . ARG A 1 103 ? 15.751 6.126 -18.709 1.00 97.75 103 ARG A CA 1
ATOM 837 C C . ARG A 1 103 ? 15.965 5.344 -20.004 1.00 97.75 103 ARG A C 1
ATOM 839 O O . ARG A 1 103 ? 16.758 5.760 -20.841 1.00 97.75 103 ARG A O 1
ATOM 846 N N . ALA A 1 104 ? 15.260 4.228 -20.201 1.00 96.81 104 ALA A N 1
ATOM 847 C CA . ALA A 1 104 ? 15.379 3.436 -21.427 1.00 96.81 104 ALA A CA 1
ATOM 848 C C . ALA A 1 104 ? 14.907 4.211 -22.672 1.00 96.81 104 ALA A C 1
ATOM 850 O O . ALA A 1 104 ? 15.519 4.104 -23.735 1.00 96.81 104 ALA A O 1
ATOM 851 N N . VAL A 1 105 ? 13.855 5.026 -22.540 1.00 97.50 105 VAL A N 1
ATOM 852 C CA . VAL A 1 105 ? 13.386 5.931 -23.602 1.00 97.50 105 VAL A CA 1
ATOM 853 C C . VAL A 1 105 ? 14.431 7.002 -23.923 1.00 97.50 105 VAL A C 1
ATOM 855 O O . VAL A 1 105 ? 14.698 7.254 -25.097 1.00 97.50 105 VAL A O 1
ATOM 858 N N . GLU A 1 106 ? 15.050 7.606 -22.908 1.00 97.56 106 GLU A N 1
ATOM 859 C CA . GLU A 1 106 ? 16.105 8.612 -23.090 1.00 97.56 106 GLU A CA 1
ATOM 860 C C . GLU A 1 106 ? 17.347 8.031 -23.774 1.00 97.56 106 GLU A C 1
ATOM 862 O O . GLU A 1 106 ? 17.863 8.634 -24.715 1.00 97.56 106 GLU A O 1
ATOM 867 N N . ILE A 1 107 ? 17.785 6.838 -23.360 1.00 95.94 107 ILE A N 1
ATOM 868 C CA . ILE A 1 107 ? 18.908 6.122 -23.983 1.00 95.94 107 ILE A CA 1
ATOM 869 C C . ILE A 1 107 ? 18.605 5.827 -25.453 1.00 95.94 107 ILE A C 1
ATOM 871 O O . ILE A 1 107 ? 19.450 6.071 -26.312 1.00 95.94 107 ILE A O 1
ATOM 875 N N . LEU A 1 108 ? 17.397 5.344 -25.759 1.00 95.94 108 LEU A N 1
ATOM 876 C CA . LEU A 1 108 ? 16.988 5.092 -27.137 1.00 95.94 108 LEU A CA 1
ATOM 877 C C . LEU A 1 108 ? 16.992 6.375 -27.974 1.00 95.94 108 LEU A C 1
ATOM 879 O O . LEU A 1 108 ? 17.461 6.364 -29.111 1.00 95.94 108 LEU A O 1
ATOM 883 N N . ARG A 1 109 ? 16.488 7.482 -27.418 1.00 96.56 109 ARG A N 1
ATOM 884 C CA . ARG A 1 109 ? 16.498 8.784 -28.091 1.00 96.56 109 ARG A CA 1
ATOM 885 C C . ARG A 1 109 ? 17.927 9.221 -28.415 1.00 96.56 109 ARG A C 1
ATOM 887 O O . ARG A 1 109 ? 18.195 9.551 -29.562 1.00 96.56 109 ARG A O 1
ATOM 894 N N . ALA A 1 110 ? 18.836 9.151 -27.442 1.00 95.25 110 ALA A N 1
ATOM 895 C CA . ALA A 1 110 ? 20.240 9.513 -27.632 1.00 95.25 110 ALA A CA 1
ATOM 896 C C . ALA A 1 110 ? 20.949 8.604 -28.655 1.00 95.25 110 ALA A C 1
ATOM 898 O O . ALA A 1 110 ? 21.741 9.076 -29.470 1.00 95.25 110 ALA A O 1
ATOM 899 N N . ALA A 1 111 ? 20.649 7.300 -28.653 1.00 92.94 111 ALA A N 1
ATOM 900 C CA . ALA A 1 111 ? 21.204 6.360 -29.625 1.00 92.94 111 ALA A CA 1
ATOM 901 C C . ALA A 1 111 ? 20.729 6.674 -31.056 1.00 92.94 111 ALA A C 1
ATOM 903 O O . ALA A 1 111 ? 21.537 6.678 -31.981 1.00 92.94 111 ALA A O 1
ATOM 904 N N . LYS A 1 112 ? 19.442 7.008 -31.232 1.00 93.75 112 LYS A N 1
ATOM 905 C CA . LYS A 1 112 ? 18.884 7.432 -32.527 1.00 93.75 112 LYS A CA 1
ATOM 906 C C . LYS A 1 112 ? 19.458 8.762 -33.009 1.00 93.75 112 LYS A C 1
ATOM 908 O O . LYS A 1 112 ? 19.777 8.888 -34.183 1.00 93.75 112 LYS A O 1
ATOM 913 N N . GLU A 1 113 ? 19.637 9.722 -32.107 1.00 93.25 113 GLU A N 1
ATOM 914 C CA . GLU A 1 113 ? 20.278 11.007 -32.410 1.00 93.25 113 GLU A CA 1
ATOM 915 C C . GLU A 1 113 ? 21.740 10.824 -32.847 1.00 93.25 113 GLU A C 1
ATOM 917 O O . GLU A 1 113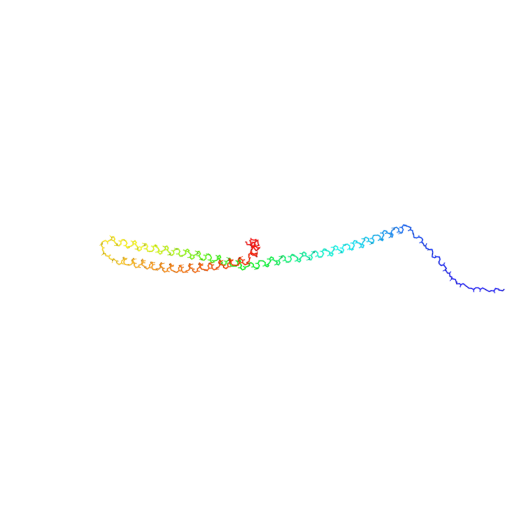 ? 22.187 11.460 -33.794 1.00 93.25 113 GLU A O 1
ATOM 922 N N . THR A 1 114 ? 22.462 9.881 -32.232 1.00 89.50 114 THR A N 1
ATOM 923 C CA . THR A 1 114 ? 23.836 9.538 -32.637 1.00 89.50 114 THR A CA 1
ATOM 924 C C . THR A 1 114 ? 23.895 9.005 -34.073 1.00 89.50 114 THR A C 1
ATOM 926 O O . THR A 1 114 ? 24.809 9.369 -34.809 1.00 89.50 114 THR A O 1
ATOM 929 N N . ILE A 1 115 ? 22.929 8.172 -34.487 1.00 87.25 115 ILE A N 1
ATOM 930 C CA . ILE A 1 115 ? 22.836 7.700 -35.880 1.00 87.25 115 ILE A CA 1
ATOM 931 C C . ILE A 1 115 ? 22.497 8.860 -36.818 1.00 87.25 115 ILE A C 1
ATOM 933 O O . ILE A 1 115 ? 23.190 9.037 -37.811 1.00 87.25 115 ILE A O 1
ATOM 937 N N . ALA A 1 116 ? 21.500 9.681 -36.479 1.00 88.75 116 ALA A N 1
ATOM 938 C CA . ALA A 1 116 ? 21.090 10.807 -37.318 1.00 88.75 116 ALA A CA 1
ATOM 939 C C . ALA A 1 116 ? 22.248 11.789 -37.589 1.00 88.75 116 ALA A C 1
ATOM 941 O O . ALA A 1 116 ? 22.464 12.192 -38.727 1.00 88.75 116 ALA A O 1
ATOM 942 N N . LEU A 1 117 ? 23.051 12.109 -36.567 1.00 87.12 117 LEU A N 1
ATOM 943 C CA . LEU A 1 117 ? 24.240 12.958 -36.721 1.00 87.12 117 LEU A CA 1
ATOM 944 C C . LEU A 1 117 ? 25.349 12.287 -37.548 1.00 87.12 117 LEU A C 1
ATOM 946 O O . LEU A 1 117 ? 26.116 12.970 -38.227 1.00 87.12 117 LEU A O 1
ATOM 950 N N . ALA A 1 118 ? 25.476 10.960 -37.479 1.00 82.38 118 ALA A N 1
ATOM 951 C CA . ALA A 1 118 ? 26.426 10.218 -38.305 1.00 82.38 118 ALA A CA 1
ATOM 952 C C . ALA A 1 118 ? 25.986 10.170 -39.781 1.00 82.38 118 ALA A C 1
ATOM 954 O O . ALA A 1 118 ? 26.835 10.257 -40.667 1.00 82.38 118 ALA A O 1
ATOM 955 N N . GLU A 1 119 ? 24.680 10.070 -40.042 1.00 81.69 119 GLU A N 1
ATOM 956 C CA . GLU A 1 119 ? 24.089 10.140 -41.384 1.00 81.69 119 GLU A CA 1
ATOM 957 C C . GLU A 1 119 ? 24.251 11.534 -42.007 1.00 81.69 119 GLU A C 1
ATOM 959 O O . GLU A 1 119 ? 24.627 11.636 -43.171 1.00 81.69 119 GLU A O 1
ATOM 964 N N . GLU A 1 120 ? 24.032 12.603 -41.234 1.00 83.69 120 GLU A N 1
ATOM 965 C CA . GLU A 1 120 ? 24.226 13.990 -41.684 1.00 83.69 120 GLU A CA 1
ATOM 966 C C . GLU A 1 120 ? 25.678 14.252 -42.103 1.00 83.69 120 GLU A C 1
ATOM 968 O O . GLU A 1 120 ? 25.927 14.704 -43.218 1.00 83.69 120 GLU A O 1
ATOM 973 N N . LYS A 1 121 ? 26.651 13.863 -41.270 1.00 77.94 121 LYS A N 1
ATOM 974 C CA . LYS A 1 121 ? 28.080 14.006 -41.598 1.00 77.94 121 LYS A CA 1
ATOM 975 C C . LYS A 1 121 ? 28.496 13.232 -42.847 1.00 77.94 121 LYS A C 1
ATOM 977 O O . LYS A 1 121 ? 29.346 13.701 -43.594 1.00 77.94 121 LYS A O 1
ATOM 982 N N . LEU A 1 122 ? 27.904 12.059 -43.085 1.00 71.38 122 LEU A N 1
ATOM 983 C CA . LEU A 1 122 ? 28.172 11.276 -44.295 1.00 71.38 122 LEU A CA 1
ATOM 984 C C . LEU A 1 122 ? 27.665 11.985 -45.561 1.00 71.38 122 LEU A C 1
ATOM 986 O O . LEU A 1 122 ? 28.263 11.843 -46.623 1.00 71.38 122 LEU A O 1
ATOM 990 N N . LEU A 1 123 ? 26.557 12.723 -45.464 1.00 71.06 123 LEU A N 1
ATOM 991 C CA . LEU A 1 123 ? 25.974 13.452 -46.593 1.00 71.06 123 LEU A CA 1
ATOM 992 C C . LEU A 1 123 ? 26.784 14.702 -46.980 1.00 71.06 123 LEU A C 1
ATOM 994 O O . LEU A 1 123 ? 26.654 15.164 -48.112 1.00 71.06 123 LEU A O 1
ATOM 998 N N . GLU A 1 124 ? 27.616 15.228 -46.077 1.00 71.69 124 GLU A N 1
ATOM 999 C CA . GLU A 1 124 ? 28.465 16.407 -46.305 1.00 71.69 124 GLU A CA 1
ATOM 1000 C C . GLU A 1 124 ? 29.840 16.074 -46.930 1.00 71.69 124 GLU A C 1
ATOM 1002 O O . GLU A 1 124 ? 30.457 16.946 -47.545 1.00 71.69 124 GLU A O 1
ATOM 1007 N N . GLU A 1 125 ? 30.330 14.831 -46.824 1.00 68.56 125 GLU A N 1
ATOM 1008 C CA . GLU A 1 125 ? 31.618 14.403 -47.401 1.00 68.56 125 GLU A CA 1
ATOM 1009 C C . GLU A 1 125 ? 31.475 13.856 -48.838 1.00 68.56 125 GLU A C 1
ATOM 1011 O O . GLU A 1 125 ? 31.089 12.710 -49.076 1.00 68.56 125 GLU A O 1
ATOM 1016 N N . ASP A 1 126 ? 31.864 14.667 -49.828 1.00 56.00 126 ASP A N 1
ATOM 1017 C CA . ASP A 1 126 ? 31.803 14.332 -51.265 1.00 56.00 126 ASP A CA 1
ATOM 1018 C C . ASP A 1 126 ? 32.853 13.282 -51.717 1.00 56.00 126 ASP A C 1
ATOM 1020 O O . ASP A 1 126 ? 32.737 12.680 -52.791 1.00 56.00 126 ASP A O 1
ATOM 1024 N N . SER A 1 127 ? 33.888 13.007 -50.910 1.00 58.75 127 SER A N 1
ATOM 1025 C CA . SER A 1 127 ? 34.943 12.030 -51.224 1.00 58.75 127 SER A CA 1
ATOM 1026 C C . SER A 1 127 ? 34.627 10.651 -50.644 1.00 58.75 127 SER A C 1
ATOM 1028 O O . SER A 1 127 ? 35.129 10.251 -49.597 1.00 58.75 127 SER A O 1
ATOM 1030 N N . ARG A 1 128 ? 33.777 9.904 -51.349 1.00 61.88 128 ARG A N 1
ATOM 1031 C CA . ARG A 1 128 ? 33.321 8.562 -50.959 1.00 61.88 128 ARG A CA 1
ATOM 1032 C C . ARG A 1 128 ? 34.465 7.543 -50.907 1.00 61.88 128 ARG A C 1
ATOM 1034 O O . ARG A 1 128 ? 34.773 6.893 -51.905 1.00 61.88 128 ARG A O 1
ATOM 1041 N N . GLN A 1 129 ? 35.012 7.317 -49.722 1.00 60.06 129 GLN A N 1
ATOM 1042 C CA . GLN A 1 129 ? 35.570 6.022 -49.345 1.00 60.06 129 GLN A CA 1
ATOM 1043 C C . GLN A 1 129 ? 34.831 5.572 -48.089 1.00 60.06 129 GLN A C 1
ATOM 1045 O O . GLN A 1 129 ? 35.050 6.101 -47.006 1.00 60.06 129 GLN A O 1
ATOM 1050 N N . PHE A 1 130 ? 33.911 4.617 -48.250 1.00 63.12 130 PHE A N 1
ATOM 1051 C CA . PHE A 1 130 ? 33.366 3.860 -47.124 1.00 63.12 130 PHE A CA 1
ATOM 1052 C C . PHE A 1 130 ? 34.510 3.038 -46.531 1.00 63.12 130 PHE A C 1
ATOM 1054 O O . PHE A 1 130 ? 34.721 1.890 -46.917 1.00 63.12 130 PHE A O 1
ATOM 1061 N N . ASP A 1 131 ? 35.298 3.666 -45.666 1.00 77.12 131 ASP A N 1
ATOM 1062 C CA . ASP A 1 131 ? 36.413 3.013 -45.003 1.00 77.12 131 ASP A CA 1
ATOM 1063 C C . ASP A 1 131 ? 35.886 1.972 -44.000 1.00 77.12 131 ASP A C 1
ATOM 1065 O O . ASP A 1 131 ? 34.784 2.103 -43.450 1.00 77.12 131 ASP A O 1
ATOM 1069 N N . SER A 1 132 ? 36.676 0.931 -43.746 1.00 80.88 132 SER A N 1
ATOM 1070 C CA . SER A 1 132 ? 36.326 -0.178 -42.848 1.00 80.88 132 SER A CA 1
ATOM 1071 C C . SER A 1 132 ? 35.927 0.327 -41.454 1.00 80.88 132 SER A C 1
ATOM 1073 O O . SER A 1 132 ? 34.984 -0.179 -40.847 1.00 80.88 132 SER A O 1
ATOM 1075 N N . ALA A 1 133 ? 36.584 1.389 -40.974 1.00 81.06 133 ALA A N 1
ATOM 1076 C CA . ALA A 1 133 ? 36.291 2.020 -39.687 1.00 81.06 133 ALA A CA 1
ATOM 1077 C C . ALA A 1 133 ? 34.886 2.650 -39.626 1.00 81.06 133 ALA A C 1
ATOM 1079 O O . ALA A 1 133 ? 34.225 2.623 -38.585 1.00 81.06 133 ALA A O 1
ATOM 1080 N N . TRP A 1 134 ? 34.399 3.197 -40.742 1.00 79.69 134 TRP A N 1
ATOM 1081 C CA . TRP A 1 134 ? 33.076 3.814 -40.802 1.00 79.69 134 TRP A CA 1
ATOM 1082 C C . TRP A 1 134 ? 31.964 2.754 -40.816 1.00 79.69 134 TRP A C 1
ATOM 1084 O O . TRP A 1 134 ? 30.952 2.900 -40.127 1.00 79.69 134 TRP A O 1
ATOM 1094 N N . GLN A 1 135 ? 32.178 1.638 -41.523 1.00 83.75 135 GLN A N 1
ATOM 1095 C CA . GLN A 1 135 ? 31.260 0.493 -41.494 1.00 83.75 135 GLN A CA 1
ATOM 1096 C C . GLN A 1 135 ? 31.152 -0.115 -40.089 1.00 83.75 135 GLN A C 1
ATOM 1098 O O . GLN A 1 135 ? 30.049 -0.406 -39.623 1.00 83.75 135 GLN A O 1
ATOM 1103 N N . GLU A 1 136 ? 32.274 -0.265 -39.384 1.00 86.12 136 GLU A N 1
ATOM 1104 C CA . GLU A 1 136 ? 32.285 -0.728 -37.993 1.00 86.12 136 GLU A CA 1
ATOM 1105 C C . GLU A 1 136 ? 31.537 0.232 -37.055 1.00 86.12 136 GLU A C 1
ATOM 1107 O O . GLU A 1 136 ? 30.732 -0.217 -36.232 1.00 86.12 136 GLU A O 1
ATOM 1112 N N . MET A 1 137 ? 31.723 1.548 -37.216 1.00 85.38 137 MET A N 1
ATOM 1113 C CA . MET A 1 137 ? 30.994 2.565 -36.450 1.00 85.38 137 MET A CA 1
ATOM 1114 C C . MET A 1 137 ? 29.476 2.452 -36.652 1.00 85.38 137 MET A C 1
ATOM 1116 O O . MET A 1 137 ? 28.727 2.469 -35.671 1.00 85.38 137 MET A O 1
ATOM 1120 N N . LEU A 1 138 ? 29.015 2.309 -37.898 1.00 84.56 138 LEU A N 1
ATOM 1121 C CA . LEU A 1 138 ? 27.592 2.176 -38.214 1.00 84.56 138 LEU A CA 1
ATOM 1122 C C . LEU A 1 138 ? 27.008 0.870 -37.661 1.00 84.56 138 LEU A C 1
ATOM 1124 O O . LEU A 1 138 ? 25.918 0.880 -37.083 1.00 84.56 138 LEU A O 1
ATOM 1128 N N . ASN A 1 139 ? 27.739 -0.240 -37.783 1.00 89.50 139 ASN A N 1
ATOM 1129 C CA . ASN A 1 139 ? 27.336 -1.528 -37.220 1.00 89.50 139 ASN A CA 1
ATOM 1130 C C . ASN A 1 139 ? 27.159 -1.432 -35.699 1.00 89.50 139 ASN A C 1
ATOM 1132 O O . ASN A 1 139 ? 26.126 -1.843 -35.168 1.00 89.50 139 ASN A O 1
ATOM 1136 N N . HIS A 1 140 ? 28.114 -0.812 -35.001 1.00 90.69 140 HIS A N 1
ATOM 1137 C CA . HIS A 1 140 ? 28.034 -0.607 -33.557 1.00 90.69 140 HIS A CA 1
ATOM 1138 C C . HIS A 1 140 ? 26.891 0.344 -33.160 1.00 90.69 140 HIS A C 1
ATOM 1140 O O . HIS A 1 140 ? 26.159 0.073 -32.206 1.00 90.69 140 HIS A O 1
ATOM 1146 N N . ALA A 1 141 ? 26.687 1.443 -33.891 1.00 88.69 141 ALA A N 1
ATOM 1147 C CA . ALA A 1 141 ? 25.586 2.370 -33.631 1.00 88.69 141 ALA A CA 1
ATOM 1148 C C . ALA A 1 141 ? 24.212 1.701 -33.836 1.00 88.69 141 ALA A C 1
ATOM 1150 O O . ALA A 1 141 ? 23.319 1.841 -32.997 1.00 88.69 141 ALA A O 1
ATOM 1151 N N . THR A 1 142 ? 24.074 0.902 -34.897 1.00 89.19 142 THR A N 1
ATOM 1152 C CA . THR A 1 142 ? 22.863 0.128 -35.2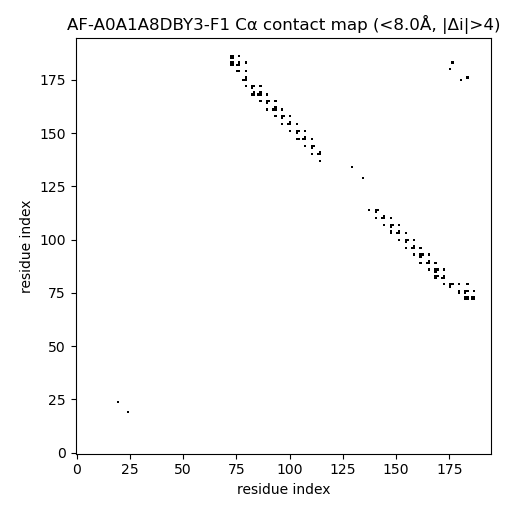08 1.00 89.19 142 THR A CA 1
ATOM 1153 C C . THR A 1 142 ? 22.584 -0.921 -34.134 1.00 89.19 142 THR A C 1
ATOM 1155 O O . THR A 1 142 ? 21.456 -1.021 -33.645 1.00 89.19 142 THR A O 1
ATOM 1158 N N . GLN A 1 143 ? 23.613 -1.658 -33.700 1.00 93.38 143 GLN A N 1
ATOM 1159 C CA . GLN A 1 143 ? 23.494 -2.614 -32.601 1.00 93.38 143 GLN A CA 1
ATOM 1160 C C . GLN A 1 143 ? 23.033 -1.921 -31.310 1.00 93.38 143 GLN A C 1
ATOM 1162 O O . GLN A 1 143 ? 22.099 -2.388 -30.661 1.00 93.38 143 GLN A O 1
ATOM 1167 N N . ARG A 1 144 ? 23.610 -0.761 -30.971 1.00 93.62 144 ARG A N 1
ATOM 1168 C CA . ARG A 1 144 ? 23.213 0.012 -29.784 1.00 93.62 144 ARG A CA 1
ATOM 1169 C C . ARG A 1 144 ? 21.767 0.496 -29.835 1.00 93.62 144 ARG A C 1
ATOM 1171 O O . ARG A 1 144 ? 21.097 0.488 -28.802 1.00 93.62 144 ARG A O 1
ATOM 1178 N N . VAL A 1 145 ? 21.269 0.915 -31.000 1.00 95.19 145 VAL A N 1
ATOM 1179 C CA . VAL A 1 145 ? 19.851 1.276 -31.157 1.00 95.19 145 VAL A CA 1
ATOM 1180 C C . VAL A 1 145 ? 18.963 0.053 -30.963 1.00 95.19 145 VAL A C 1
ATOM 1182 O O . VAL A 1 145 ? 18.002 0.132 -30.201 1.00 95.19 14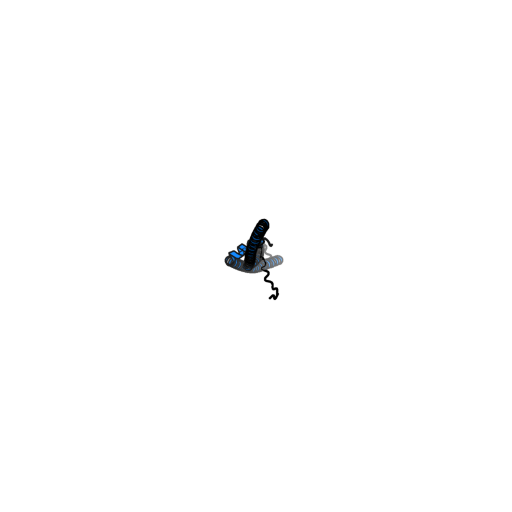5 VAL A O 1
ATOM 1185 N N . MET A 1 146 ? 19.309 -1.087 -31.563 1.00 95.19 146 MET A N 1
ATOM 1186 C CA . MET A 1 146 ? 18.554 -2.332 -31.399 1.00 95.19 146 MET A CA 1
ATOM 1187 C C . MET A 1 146 ? 18.488 -2.775 -29.925 1.00 95.19 146 MET A C 1
ATOM 1189 O O . MET A 1 146 ? 17.411 -3.082 -29.409 1.00 95.19 146 MET A O 1
ATOM 1193 N N . GLU A 1 147 ? 19.618 -2.746 -29.215 1.00 95.75 147 GLU A N 1
ATOM 1194 C CA . GLU A 1 147 ? 19.692 -3.062 -27.784 1.00 95.75 147 GLU A CA 1
ATOM 1195 C C . GLU A 1 147 ? 18.857 -2.087 -26.937 1.00 95.75 147 GLU A C 1
ATOM 1197 O O . GLU A 1 147 ? 18.118 -2.513 -26.041 1.00 95.75 147 GLU A O 1
ATOM 1202 N N . ALA A 1 148 ? 18.916 -0.786 -27.243 1.00 95.81 148 ALA A N 1
ATOM 1203 C CA . ALA A 1 148 ? 18.125 0.237 -26.566 1.00 95.81 148 ALA A CA 1
ATOM 1204 C C . ALA A 1 148 ? 16.613 0.073 -26.820 1.00 95.81 148 ALA A C 1
ATOM 1206 O O . ALA A 1 148 ? 15.815 0.231 -25.893 1.00 95.81 148 ALA A O 1
ATOM 1207 N N . GLU A 1 149 ? 16.196 -0.304 -28.033 1.00 96.56 149 GLU A N 1
ATOM 1208 C CA . GLU A 1 149 ? 14.792 -0.609 -28.350 1.00 96.56 149 GLU A CA 1
ATOM 1209 C C . GLU A 1 149 ? 14.293 -1.842 -27.597 1.00 96.56 149 GLU A C 1
ATOM 1211 O O . GLU A 1 149 ? 13.187 -1.837 -27.038 1.00 96.56 149 GLU A O 1
ATOM 1216 N N . GLN A 1 150 ? 15.119 -2.884 -27.507 1.00 97.06 150 GLN A N 1
ATOM 1217 C CA . GLN A 1 150 ? 14.788 -4.075 -26.735 1.00 97.06 150 GLN A CA 1
ATOM 1218 C C . GLN A 1 150 ? 14.703 -3.767 -25.231 1.00 97.06 150 GLN A C 1
ATOM 1220 O O . GLN A 1 150 ? 13.824 -4.285 -24.536 1.00 97.06 150 GLN A O 1
ATOM 1225 N N . ALA A 1 151 ? 15.601 -2.931 -24.703 1.00 95.56 151 ALA A N 1
ATOM 1226 C CA . ALA A 1 151 ? 15.567 -2.481 -23.312 1.00 95.56 151 ALA A CA 1
ATOM 1227 C C . ALA A 1 151 ? 14.313 -1.643 -23.016 1.00 95.56 151 ALA A C 1
ATOM 1229 O O . ALA A 1 151 ? 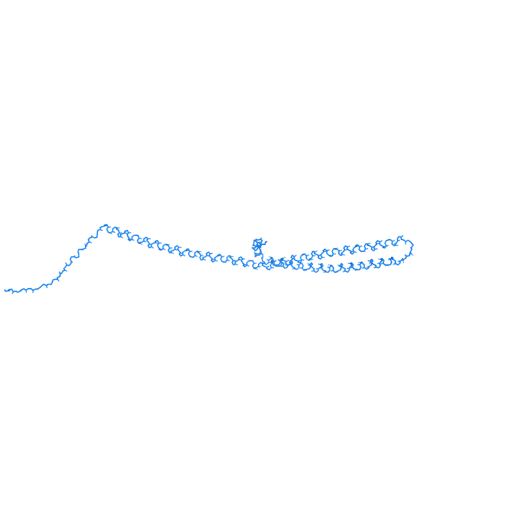13.636 -1.905 -22.021 1.00 95.56 151 ALA A O 1
ATOM 1230 N N . ARG A 1 152 ? 13.949 -0.708 -23.907 1.00 97.31 152 ARG A N 1
ATOM 1231 C CA . ARG A 1 152 ? 12.705 0.073 -23.820 1.00 97.31 152 ARG A CA 1
ATOM 1232 C C . ARG A 1 152 ? 11.475 -0.833 -23.809 1.00 97.31 152 ARG A C 1
ATOM 1234 O O . ARG A 1 152 ? 10.588 -0.649 -22.985 1.00 97.31 152 ARG A O 1
ATOM 1241 N N . THR A 1 153 ? 11.407 -1.810 -24.710 1.00 97.44 153 THR A N 1
ATOM 1242 C CA . THR A 1 153 ? 10.240 -2.703 -24.816 1.00 97.44 153 THR A CA 1
ATOM 1243 C C . THR A 1 153 ? 10.052 -3.532 -23.543 1.00 97.44 153 THR A C 1
ATOM 1245 O O . THR A 1 153 ? 8.931 -3.687 -23.055 1.00 97.44 153 THR A O 1
ATOM 1248 N N . ARG A 1 154 ? 11.153 -4.029 -22.961 1.00 97.12 154 ARG A N 1
ATOM 1249 C CA . ARG A 1 154 ? 11.131 -4.764 -21.688 1.00 97.12 154 ARG A CA 1
ATOM 1250 C C . ARG A 1 154 ? 10.676 -3.882 -20.524 1.00 97.12 154 ARG A C 1
ATOM 1252 O O . ARG A 1 154 ? 9.756 -4.267 -19.805 1.00 97.12 154 ARG A O 1
ATOM 1259 N N . SER A 1 155 ? 11.260 -2.692 -20.374 1.00 96.06 155 SER A N 1
ATOM 1260 C CA . SER A 1 155 ? 10.887 -1.769 -19.295 1.00 96.06 155 SER A CA 1
ATOM 1261 C C . SER A 1 155 ? 9.459 -1.232 -19.449 1.00 96.06 155 SER A C 1
ATOM 1263 O O . SER A 1 155 ? 8.769 -1.044 -18.450 1.00 96.06 155 SER A O 1
ATOM 1265 N N . GLU A 1 156 ? 8.953 -1.076 -20.677 1.00 97.25 156 GLU A N 1
ATOM 1266 C CA . GLU A 1 156 ? 7.553 -0.716 -20.936 1.00 97.25 156 GLU A CA 1
ATOM 1267 C C . GLU A 1 156 ? 6.583 -1.806 -20.457 1.00 97.25 156 GLU A C 1
ATOM 1269 O O . GLU A 1 156 ? 5.567 -1.515 -19.816 1.00 97.25 156 GLU A O 1
ATOM 1274 N N . ALA A 1 157 ? 6.899 -3.075 -20.736 1.00 97.50 157 ALA A N 1
ATOM 1275 C CA . ALA A 1 157 ? 6.096 -4.205 -20.284 1.00 97.50 157 ALA A CA 1
ATOM 1276 C C . ALA A 1 157 ? 6.065 -4.298 -18.747 1.00 97.50 157 ALA A C 1
ATOM 1278 O O . ALA A 1 157 ? 4.997 -4.492 -18.157 1.00 97.50 157 ALA A O 1
ATOM 1279 N N . GLU A 1 158 ? 7.210 -4.103 -18.087 1.00 96.38 158 GLU A N 1
ATOM 1280 C CA . GLU A 1 158 ? 7.309 -4.080 -16.623 1.00 96.38 158 GLU A CA 1
ATOM 1281 C C . GLU A 1 158 ? 6.584 -2.883 -16.001 1.00 96.38 158 GLU A C 1
ATOM 1283 O O . GLU A 1 158 ? 5.844 -3.050 -15.026 1.00 96.38 158 GLU A O 1
ATOM 1288 N N . HIS A 1 159 ? 6.710 -1.692 -16.590 1.00 97.19 159 HIS A N 1
ATOM 1289 C CA . HIS A 1 159 ? 5.960 -0.505 -16.182 1.00 97.19 159 HIS A CA 1
ATOM 1290 C C . HIS A 1 159 ? 4.448 -0.757 -16.254 1.00 97.19 159 HIS A C 1
ATOM 1292 O O . HIS A 1 159 ? 3.725 -0.530 -15.283 1.00 97.19 159 HIS A O 1
ATOM 1298 N N . ARG A 1 160 ? 3.956 -1.318 -17.365 1.00 97.31 160 ARG A N 1
ATOM 1299 C CA . ARG A 1 160 ? 2.529 -1.627 -17.537 1.00 97.31 160 ARG A CA 1
ATOM 1300 C C . ARG A 1 160 ? 2.041 -2.665 -16.526 1.00 97.31 160 ARG A C 1
ATOM 1302 O O . ARG A 1 160 ? 0.972 -2.500 -15.936 1.00 97.31 160 ARG A O 1
ATOM 1309 N N . LYS A 1 161 ? 2.833 -3.715 -16.289 1.00 97.81 161 LYS A N 1
ATOM 1310 C CA . LYS A 1 161 ? 2.532 -4.768 -15.309 1.00 97.81 161 LYS A CA 1
ATOM 1311 C C . LYS A 1 161 ? 2.461 -4.214 -13.884 1.00 97.81 161 LYS A C 1
ATOM 1313 O O . LYS A 1 161 ? 1.502 -4.492 -13.163 1.00 97.81 161 LYS A O 1
ATOM 1318 N N . THR A 1 162 ? 3.455 -3.431 -13.473 1.00 96.12 162 THR A N 1
ATOM 1319 C CA . THR A 1 162 ? 3.521 -2.857 -12.120 1.00 96.12 162 THR A CA 1
ATOM 1320 C C . THR A 1 162 ? 2.439 -1.801 -11.897 1.00 96.12 162 THR A C 1
ATOM 1322 O O . THR A 1 162 ? 1.808 -1.800 -10.840 1.00 96.12 162 THR A O 1
ATOM 1325 N N . ALA A 1 163 ? 2.124 -0.981 -12.905 1.00 96.44 163 ALA A N 1
ATOM 1326 C CA . ALA A 1 163 ? 1.004 -0.042 -12.859 1.00 96.44 163 ALA A CA 1
ATOM 1327 C C . ALA A 1 163 ? -0.351 -0.759 -12.708 1.00 96.44 163 ALA A C 1
ATOM 1329 O O . ALA A 1 163 ? -1.178 -0.358 -11.884 1.00 96.44 163 ALA A O 1
ATOM 1330 N N . ALA A 1 164 ? -0.576 -1.853 -13.445 1.00 97.50 164 ALA A N 1
ATOM 1331 C CA . ALA A 1 164 ? -1.786 -2.664 -13.304 1.00 97.50 164 ALA A CA 1
ATOM 1332 C C . ALA A 1 164 ? -1.907 -3.272 -11.895 1.00 97.50 164 ALA A C 1
ATOM 1334 O O . ALA A 1 164 ? -2.972 -3.194 -11.277 1.00 97.50 164 ALA A O 1
ATOM 1335 N N . ASN A 1 165 ? -0.807 -3.809 -11.355 1.00 97.12 165 ASN A N 1
ATOM 1336 C CA . ASN A 1 165 ? -0.766 -4.342 -9.992 1.00 97.12 165 ASN A CA 1
ATOM 1337 C C . ASN A 1 165 ? -1.064 -3.256 -8.944 1.00 97.12 165 ASN A C 1
ATOM 1339 O O . ASN A 1 165 ? -1.905 -3.451 -8.067 1.00 97.12 165 ASN A O 1
ATOM 1343 N N . TYR A 1 166 ? -0.443 -2.080 -9.067 1.00 96.56 166 TYR A N 1
ATOM 1344 C CA . TYR A 1 166 ? -0.702 -0.942 -8.185 1.00 96.56 166 TYR A CA 1
ATOM 1345 C C . TYR A 1 166 ? -2.182 -0.536 -8.190 1.00 96.56 166 TYR A C 1
ATOM 1347 O O . TYR A 1 166 ? -2.793 -0.414 -7.125 1.00 96.56 166 TYR A O 1
ATOM 1355 N N . ASN A 1 167 ? -2.789 -0.409 -9.373 1.00 96.56 167 ASN A N 1
ATOM 1356 C CA . ASN A 1 167 ? -4.207 -0.075 -9.508 1.00 96.56 167 ASN A CA 1
ATOM 1357 C C . ASN A 1 167 ? -5.114 -1.126 -8.850 1.00 96.56 167 ASN A C 1
ATOM 1359 O O . ASN A 1 167 ? -6.079 -0.771 -8.165 1.00 96.56 167 ASN A O 1
ATOM 1363 N N . LEU A 1 168 ? -4.783 -2.412 -8.992 1.00 97.06 168 LEU A N 1
ATOM 1364 C CA . LEU A 1 168 ? -5.503 -3.505 -8.340 1.00 97.06 168 LEU A CA 1
ATOM 1365 C C . LEU A 1 168 ? -5.390 -3.426 -6.810 1.00 97.06 168 LEU A C 1
ATOM 1367 O O . LEU A 1 168 ? -6.405 -3.504 -6.111 1.00 97.06 168 LEU A O 1
ATOM 1371 N N . CYS A 1 169 ? -4.185 -3.206 -6.277 1.00 94.25 169 CYS A N 1
ATOM 1372 C CA . CYS A 1 169 ? -3.966 -3.053 -4.838 1.00 94.25 169 CYS A CA 1
ATOM 1373 C C . CYS A 1 169 ? -4.710 -1.838 -4.265 1.00 94.25 169 CYS A C 1
ATOM 1375 O O . CYS A 1 169 ? -5.347 -1.945 -3.215 1.00 94.25 169 CYS A O 1
ATOM 1377 N N . ILE A 1 170 ? -4.685 -0.699 -4.961 1.00 94.81 170 ILE A N 1
ATOM 1378 C CA . ILE A 1 170 ? -5.404 0.515 -4.556 1.00 94.81 170 ILE A CA 1
ATOM 1379 C C . ILE A 1 170 ? -6.916 0.304 -4.596 1.00 94.81 170 ILE A C 1
ATOM 1381 O O . ILE A 1 170 ? -7.611 0.709 -3.663 1.00 94.81 170 ILE A O 1
ATOM 1385 N N . SER A 1 171 ? -7.436 -0.354 -5.634 1.00 96.19 171 SER A N 1
ATOM 1386 C CA . SER A 1 171 ? -8.860 -0.683 -5.729 1.00 96.19 171 SER A CA 1
ATOM 1387 C C . SER A 1 171 ? -9.301 -1.557 -4.553 1.00 96.19 171 SER A C 1
ATOM 1389 O O . SER A 1 171 ? -10.256 -1.215 -3.851 1.00 96.19 171 SER A O 1
ATOM 1391 N N . ARG A 1 172 ? -8.542 -2.619 -4.247 1.00 94.31 172 ARG A N 1
ATOM 1392 C CA . ARG A 1 172 ? -8.796 -3.494 -3.092 1.00 94.31 172 ARG A CA 1
ATOM 1393 C C . ARG A 1 172 ? -8.743 -2.731 -1.768 1.00 94.31 172 ARG A C 1
ATOM 1395 O O . ARG A 1 172 ? -9.640 -2.884 -0.942 1.00 94.31 172 ARG A O 1
ATOM 1402 N N . MET A 1 173 ? -7.732 -1.884 -1.568 1.00 94.50 173 MET A N 1
ATOM 1403 C CA . MET A 1 173 ? -7.611 -1.054 -0.365 1.00 94.50 173 MET A CA 1
ATOM 1404 C C . MET A 1 173 ? -8.821 -0.121 -0.208 1.00 94.50 173 MET A C 1
ATOM 1406 O O . MET A 1 173 ? -9.406 -0.071 0.869 1.00 94.50 173 MET A O 1
ATOM 1410 N N . ARG A 1 174 ? -9.251 0.559 -1.281 1.00 92.94 174 ARG A N 1
ATOM 1411 C CA . ARG A 1 174 ? -10.432 1.444 -1.274 1.00 92.94 174 ARG A CA 1
ATOM 1412 C C . ARG A 1 174 ? -11.733 0.686 -1.010 1.00 92.94 174 ARG A C 1
ATOM 1414 O O . ARG A 1 174 ? -12.618 1.197 -0.330 1.00 92.94 174 ARG A O 1
ATOM 1421 N N . GLN A 1 175 ? -11.876 -0.531 -1.536 1.00 94.12 175 GLN A N 1
ATOM 1422 C CA . GLN A 1 175 ? -13.027 -1.386 -1.234 1.00 94.12 175 GLN A CA 1
ATOM 1423 C C . GLN A 1 175 ? -13.070 -1.755 0.253 1.00 94.12 175 GLN A C 1
ATOM 1425 O O . GLN A 1 175 ? -14.128 -1.666 0.875 1.00 94.12 175 GLN A O 1
ATOM 1430 N N . LEU A 1 176 ? -11.925 -2.129 0.829 1.00 91.38 176 LEU A N 1
ATOM 1431 C CA . LEU A 1 176 ? -11.804 -2.427 2.256 1.00 91.38 176 LEU A CA 1
ATOM 1432 C C . LEU A 1 176 ? -12.050 -1.188 3.121 1.00 91.38 176 LEU A C 1
ATOM 1434 O O . LEU A 1 176 ? -12.765 -1.282 4.110 1.00 91.38 176 LEU A O 1
ATOM 1438 N N . GLU A 1 177 ? -11.552 -0.021 2.716 1.00 89.88 177 GLU A N 1
ATOM 1439 C CA . GLU A 1 177 ? -11.804 1.254 3.394 1.00 89.88 177 GLU A CA 1
ATOM 1440 C C . GLU A 1 177 ? -13.300 1.590 3.445 1.00 89.88 177 GLU A C 1
ATOM 1442 O O . GLU A 1 177 ? -13.818 1.983 4.491 1.00 89.88 177 GLU A O 1
ATOM 1447 N N . LYS A 1 178 ? -14.025 1.378 2.338 1.00 91.88 178 LYS A N 1
ATOM 1448 C CA . LYS A 1 178 ? -15.482 1.571 2.289 1.00 91.88 178 LYS A CA 1
ATOM 1449 C C . LYS A 1 178 ? -16.220 0.582 3.194 1.00 91.88 178 LYS A C 1
ATOM 1451 O O . LYS A 1 178 ? -17.111 0.998 3.930 1.00 91.88 178 LYS A O 1
ATOM 1456 N N . LYS A 1 179 ? -15.847 -0.703 3.157 1.00 90.19 179 LYS A N 1
ATOM 1457 C CA . LYS A 1 179 ? -16.482 -1.762 3.964 1.00 90.19 179 LYS A CA 1
ATOM 1458 C C . LYS A 1 179 ? -16.215 -1.599 5.464 1.00 90.19 179 LYS A C 1
ATOM 1460 O O . LYS A 1 179 ? -17.113 -1.815 6.267 1.00 90.19 179 LYS A O 1
ATOM 1465 N N . LEU A 1 180 ? -15.005 -1.187 5.837 1.00 87.12 180 LEU A N 1
ATOM 1466 C CA . LEU A 1 180 ? -14.521 -1.158 7.221 1.00 87.12 180 LEU A CA 1
ATOM 1467 C C . LEU A 1 180 ? -14.429 0.266 7.792 1.00 87.12 180 LEU A C 1
ATOM 1469 O O . LEU A 1 180 ? -13.733 0.491 8.777 1.00 87.12 180 LEU A O 1
ATOM 1473 N N . LYS A 1 181 ? -15.129 1.245 7.201 1.00 85.75 181 LYS A N 1
ATOM 1474 C CA . LYS A 1 181 ? -14.986 2.684 7.504 1.00 85.75 181 LYS A CA 1
ATOM 1475 C C . LYS A 1 181 ? -15.002 3.014 9.004 1.00 85.75 181 LYS A C 1
ATOM 1477 O O . LYS A 1 181 ? -14.185 3.806 9.467 1.00 85.75 181 LYS A O 1
ATOM 1482 N N . ARG A 1 182 ? -15.914 2.406 9.776 1.00 81.56 182 ARG A N 1
ATOM 1483 C CA . ARG A 1 182 ? -16.030 2.627 11.232 1.00 81.56 182 ARG A CA 1
ATOM 1484 C C . ARG A 1 182 ? -14.828 2.056 11.995 1.00 81.56 182 ARG A C 1
ATOM 1486 O O . ARG A 1 182 ? -14.212 2.784 12.772 1.00 81.56 182 ARG A O 1
ATOM 1493 N N . SER A 1 183 ? -14.467 0.800 11.738 1.00 78.94 183 SER A N 1
ATOM 1494 C CA . SER A 1 183 ? -13.355 0.101 12.401 1.00 78.94 183 SER A CA 1
ATOM 1495 C C . SER A 1 183 ? -11.993 0.695 12.005 1.00 78.94 183 SER A C 1
ATOM 1497 O O . SER A 1 183 ? -11.119 0.877 12.850 1.00 78.94 183 SER A O 1
ATOM 1499 N N . VAL A 1 184 ? -11.826 1.131 10.751 1.00 80.94 184 VAL A N 1
ATOM 1500 C CA . VAL A 1 184 ? -10.645 1.880 10.282 1.00 80.94 184 VAL A CA 1
ATOM 1501 C C . VAL A 1 184 ? -10.532 3.237 10.979 1.00 80.94 184 VAL A C 1
ATOM 1503 O O . VAL A 1 184 ? -9.465 3.575 11.479 1.00 80.94 184 VAL A O 1
ATOM 1506 N N . ASN A 1 185 ? -11.614 4.011 11.083 1.00 79.94 185 ASN A N 1
ATOM 1507 C CA . ASN A 1 185 ? -11.564 5.304 11.775 1.00 79.94 185 ASN A CA 1
ATOM 1508 C C . ASN A 1 185 ? -11.254 5.158 13.270 1.00 79.94 185 ASN A C 1
ATOM 1510 O O . ASN A 1 185 ? -10.506 5.965 13.812 1.00 79.94 185 ASN A O 1
ATOM 1514 N N . LYS A 1 186 ? -11.779 4.115 13.923 1.00 74.94 186 LYS A N 1
ATOM 1515 C CA . LYS A 1 186 ? -11.515 3.850 15.342 1.00 74.94 186 LYS A CA 1
ATOM 1516 C C . LYS A 1 186 ? -10.097 3.326 15.593 1.00 74.94 186 LYS A C 1
ATOM 1518 O O . LYS A 1 186 ? -9.462 3.736 16.558 1.00 74.94 186 LYS A O 1
ATOM 1523 N N . SER A 1 187 ? -9.574 2.478 14.705 1.00 71.62 187 SER A N 1
ATOM 1524 C CA . SER A 1 187 ? -8.194 1.977 14.785 1.00 71.62 187 SER A CA 1
ATOM 1525 C C . SER A 1 187 ? -7.147 3.031 14.415 1.00 71.62 187 SER A C 1
ATOM 1527 O O . SER A 1 187 ? -6.051 2.986 14.959 1.00 71.62 187 SER A O 1
ATOM 1529 N N . ARG A 1 188 ? -7.463 4.023 13.565 1.00 70.88 188 ARG A N 1
ATOM 1530 C CA . ARG A 1 188 ? -6.534 5.121 13.219 1.00 70.88 188 ARG A CA 1
ATOM 1531 C C . ARG A 1 188 ? -5.998 5.864 14.444 1.00 70.88 188 ARG A C 1
ATOM 1533 O O . ARG A 1 188 ? -4.818 6.187 14.454 1.00 70.88 188 ARG A O 1
ATOM 1540 N N . SER A 1 189 ? -6.822 6.097 15.465 1.00 61.53 189 SER A N 1
ATOM 1541 C CA . SER A 1 189 ? -6.379 6.741 16.710 1.00 61.53 189 SER A CA 1
ATOM 1542 C C . SER A 1 189 ? -5.492 5.837 17.575 1.00 61.53 189 SER A C 1
ATOM 1544 O O . SER A 1 189 ? -4.646 6.346 18.294 1.00 61.53 189 SER A O 1
ATOM 1546 N N . GLY A 1 190 ? -5.658 4.511 17.498 1.00 55.84 190 GLY A N 1
ATOM 1547 C CA . GLY A 1 190 ? -4.861 3.547 18.268 1.00 55.84 190 GLY A CA 1
ATOM 1548 C C . GLY A 1 190 ? -3.542 3.149 17.597 1.00 55.84 190 GLY A C 1
ATOM 1549 O O . GLY A 1 190 ? -2.524 3.044 18.267 1.00 55.84 190 GLY A O 1
ATOM 1550 N N . VAL A 1 191 ? -3.529 2.978 16.271 1.00 55.81 191 VAL A N 1
ATOM 1551 C CA . VAL A 1 191 ? -2.340 2.531 15.519 1.00 55.81 191 VAL A CA 1
ATOM 1552 C C . VAL A 1 191 ? -1.238 3.596 15.517 1.00 55.81 191 VAL A C 1
ATOM 1554 O O . VAL A 1 191 ? -0.067 3.254 15.651 1.00 55.81 191 VAL A O 1
ATOM 1557 N N . VAL A 1 192 ? -1.598 4.883 15.446 1.00 48.47 192 VAL A N 1
ATOM 1558 C CA . VAL A 1 192 ? -0.638 6.009 15.460 1.00 48.47 192 VAL A CA 1
ATOM 1559 C C . VAL A 1 192 ? 0.062 6.173 16.819 1.00 48.47 192 VAL A C 1
ATOM 1561 O O . VAL A 1 192 ? 1.132 6.760 16.869 1.00 48.47 192 VAL A O 1
ATOM 1564 N N . LEU A 1 193 ? -0.493 5.628 17.906 1.00 40.34 193 LEU A N 1
ATOM 1565 C CA . LEU A 1 193 ? 0.127 5.660 19.240 1.00 40.34 193 LEU A CA 1
ATOM 1566 C C . LEU A 1 193 ? 1.060 4.464 19.507 1.00 40.34 193 LEU A C 1
ATOM 1568 O O . LEU A 1 193 ? 1.702 4.415 20.549 1.00 40.34 193 LEU A O 1
ATOM 1572 N N . SER A 1 194 ? 1.113 3.491 18.592 1.00 37.84 194 SER A N 1
ATOM 1573 C CA . SER A 1 194 ? 1.842 2.221 18.758 1.00 37.84 194 SER A CA 1
ATOM 1574 C C . SER A 1 194 ? 3.004 2.021 17.776 1.00 37.84 194 SER A C 1
ATOM 1576 O O . SER A 1 194 ? 3.617 0.956 17.768 1.00 37.84 194 SER A O 1
ATOM 1578 N N . SER A 1 195 ? 3.274 3.004 16.912 1.00 35.16 195 SER A N 1
ATOM 1579 C CA . SER A 1 195 ? 4.375 3.023 15.932 1.00 35.16 195 SER A CA 1
ATOM 1580 C C . SER A 1 195 ? 5.298 4.193 16.213 1.00 35.16 195 SER A C 1
ATOM 1582 O O . SER A 1 195 ? 6.5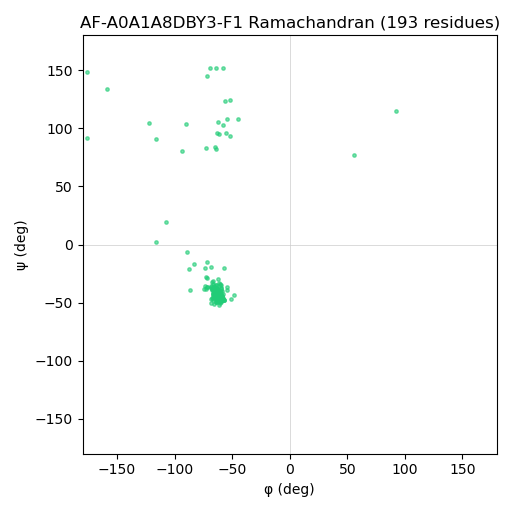15 4.014 16.010 1.00 35.16 195 SER A O 1
#

Organism: Nothobranchius kadleci (NCBI:txid1051664)

Mean predicted aligned error: 14.58 Å

InterPro domains:
  IPR007940 SH3-binding 5 [PF05276] (18-188)
  IPR007940 SH3-binding 5 [PTHR19423] (9-188)

Foldseek 3Di:
DDDDDDDDDDPPPPPPPPPPDVVVVVVVVVVVVVVVVVVVVVVVVVVVVVVVVVVVVVVVVVVVVVVVVLVVLQVLCVVLVVLVVQLVVLVVQLVVLVVQLVVLVVQLVVLVVVLVVLVVVVVPDPPDDPDPVSVVVNVVSVVSNVVSVVSNVVSVVSNVVSVVSSVVSVVSSVVSCVVSVPSNVSCVVVVVVVD

pLDDT: mean 83.91, std 18.01, range [35.06, 98.0]

Secondary structure (DSSP, 8-state):
---------------------HHHHHHHHHHHHHHHHHHHHHHHHHHHHHHHHHHHHHHHHHHHHHHHHHHHHHHHHHHHHHHHHHHHHHHHHHHHHHHHHHHHHHHHHHHHHHHHHHHHHHHH--S----HHHHHHHHHHHHHHHHHHHHHHHHHHHHHHHHHHHHHHHHHHHHHHHHTHHHHHHHHHHHTT--

Nearest PDB structures (foldseek):
  6ixg-assembly1_A  TM=6.610E-01  e=1.551E-14  Homo sapiens
  6ixe-assembly1_A  TM=6.716E-01  e=4.295E-14  Homo sapiens
  6ixf-assembly1_A  TM=6.492E-01  e=3.237E-14  Homo sapiens
  6djl-assembly1_C  TM=5.785E-01  e=1.578E-13  Homo sapiens
  3na7-assembly1_A  TM=6.470E-01  e=1.300E-01  Helicobacter pylori NCTC 11638

Solvent-accessible surface area (backbone atoms only — not comparable to full-atom values): 10560 Å² total; per-residue (Å²): 133,88,82,82,87,86,89,78,89,78,82,76,72,76,77,67,77,73,77,74,56,70,67,58,55,54,52,51,52,52,50,51,51,51,50,53,52,48,55,48,51,52,53,52,50,51,53,50,50,51,52,49,52,53,51,52,52,51,50,51,53,54,49,52,50,52,52,51,52,52,52,49,29,44,60,67,25,44,66,36,56,51,32,46,54,51,23,53,52,30,44,54,51,23,51,51,29,44,52,52,22,51,50,27,50,51,51,29,50,53,38,49,50,54,47,52,56,52,52,52,57,57,74,72,53,87,78,85,67,91,43,72,70,56,55,51,50,50,52,52,48,50,50,50,32,52,54,26,49,54,48,25,54,52,28,45,52,48,24,54,51,30,44,52,49,23,54,51,31,46,50,53,23,52,52,38,45,66,77,34,45,69,29,41,60,60,31,53,70,54,54,72,75,72,114

Radius of gyration: 53.15 Å; Cα contacts (8 Å, |Δi|>4): 75; chains: 1; bounding box: 95×51×177 Å

Sequence (195 aa):
MEQNGNNSEEESECVQEEEVDPRIQGELEKLNQSTDDINRCESELEDFRQRFRVVLVEATVKLDELMKKIGRAVDESKPYWEARKVARKAQVEAQKATQEFQRAVEILRAAKETIALAEEKLLEEDSRQFDSAWQEMLNHATQRVMEAEQARTRSEAEHRKTAANYNLCISRMRQLEKKLKRSVNKSRSGVVLSS